Protein AF-A0ABD2ZIW7-F1 (afdb_monomer)

Structure (mmCIF, N/CA/C/O backbone):
data_AF-A0ABD2ZIW7-F1
#
_entry.id   AF-A0ABD2ZIW7-F1
#
loop_
_atom_site.group_PDB
_atom_site.id
_atom_site.type_symbol
_atom_site.label_atom_id
_atom_site.label_alt_id
_atom_site.label_comp_id
_atom_site.label_asym_id
_atom_site.label_entity_id
_atom_site.label_seq_id
_atom_site.pdbx_PDB_ins_code
_atom_site.Cartn_x
_atom_site.Cartn_y
_atom_site.Cartn_z
_atom_site.occupancy
_atom_site.B_iso_or_equiv
_atom_site.auth_seq_id
_atom_site.auth_comp_id
_atom_site.auth_asym_id
_atom_site.auth_atom_id
_atom_site.pdbx_PDB_model_num
ATOM 1 N N . MET A 1 1 ? 1.454 66.773 66.288 1.00 50.47 1 MET A N 1
ATOM 2 C CA . MET A 1 1 ? 2.156 65.693 65.553 1.00 50.47 1 MET A CA 1
ATOM 3 C C . MET A 1 1 ? 1.422 64.338 65.570 1.00 50.47 1 MET A C 1
ATOM 5 O O . MET A 1 1 ? 1.955 63.379 65.034 1.00 50.47 1 MET A O 1
ATOM 9 N N . ILE A 1 2 ? 0.209 64.239 66.146 1.00 47.34 2 ILE A N 1
ATOM 10 C CA . ILE A 1 2 ? -0.570 62.981 66.214 1.00 47.34 2 ILE A CA 1
ATOM 11 C C . ILE A 1 2 ? -1.731 62.973 65.196 1.00 47.34 2 ILE A C 1
ATOM 13 O O . ILE A 1 2 ? -2.042 61.927 64.642 1.00 47.34 2 ILE A O 1
ATOM 17 N N . SER A 1 3 ? -2.291 64.143 64.851 1.00 42.16 3 SER A N 1
ATOM 18 C CA . SER A 1 3 ? -3.419 64.247 63.905 1.00 42.16 3 SER A CA 1
ATOM 19 C C . SER A 1 3 ? -3.064 63.843 62.467 1.00 42.16 3 SER A C 1
ATOM 21 O O . SER A 1 3 ? -3.830 63.132 61.833 1.00 42.16 3 SER A O 1
ATOM 23 N N . SER A 1 4 ? -1.866 64.188 61.972 1.00 51.72 4 SER A N 1
ATOM 24 C CA . SER A 1 4 ? -1.466 63.859 60.590 1.00 51.72 4 SER A CA 1
ATOM 25 C C . SER A 1 4 ? -1.239 62.359 60.361 1.00 51.72 4 SER A C 1
ATOM 27 O O . SER A 1 4 ? -1.243 61.892 59.226 1.00 51.72 4 SER A O 1
ATOM 29 N N . LYS A 1 5 ? -1.025 61.581 61.430 1.00 50.97 5 LYS A N 1
ATOM 30 C CA . LYS 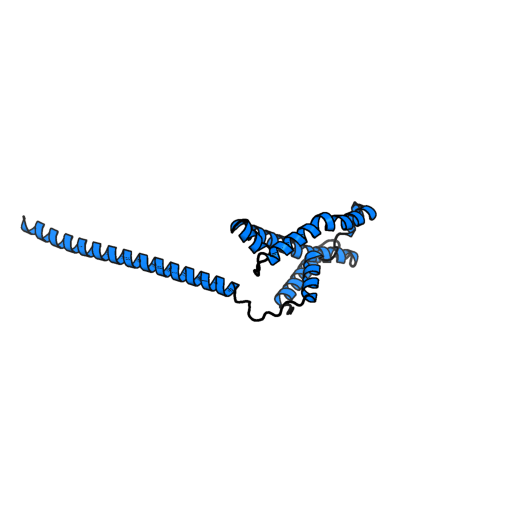A 1 5 ? -0.680 60.154 61.340 1.00 50.97 5 LYS A CA 1
ATOM 31 C C . LYS A 1 5 ? -1.912 59.245 61.296 1.00 50.97 5 LYS A C 1
ATOM 33 O O . LYS A 1 5 ? -1.808 58.128 60.805 1.00 50.97 5 LYS A O 1
ATOM 38 N N . ILE A 1 6 ? -3.058 59.73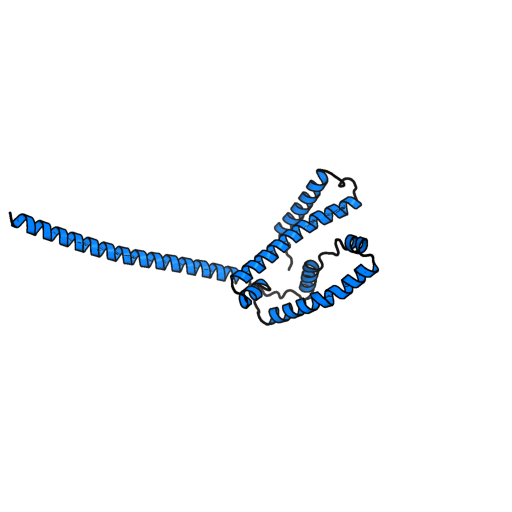5 61.773 1.00 52.78 6 ILE A N 1
ATOM 39 C CA . ILE A 1 6 ? -4.341 59.017 61.765 1.00 52.78 6 ILE A CA 1
ATOM 40 C C . ILE A 1 6 ? -5.038 59.192 60.408 1.00 52.78 6 ILE A C 1
ATOM 42 O O . ILE A 1 6 ? -5.522 58.218 59.837 1.00 52.78 6 ILE A O 1
ATOM 46 N N . GLU A 1 7 ? -4.990 60.398 59.840 1.00 50.78 7 GLU A N 1
ATOM 47 C CA . GLU A 1 7 ? -5.579 60.720 58.531 1.00 50.78 7 GLU A CA 1
ATOM 48 C C . GLU A 1 7 ? -4.893 59.937 57.393 1.00 50.78 7 GLU A C 1
ATOM 50 O O . GLU A 1 7 ? -5.552 59.260 56.608 1.00 50.78 7 GLU A O 1
ATOM 55 N N . THR A 1 8 ? -3.555 59.854 57.432 1.00 56.12 8 THR A N 1
ATOM 56 C CA . THR A 1 8 ? -2.752 59.030 56.503 1.00 56.12 8 THR A CA 1
ATOM 57 C C . THR A 1 8 ? -3.030 57.517 56.637 1.00 56.12 8 THR A C 1
ATOM 59 O O . THR A 1 8 ? -2.756 56.746 55.718 1.00 56.12 8 THR A O 1
ATOM 62 N N . GLY A 1 9 ? -3.545 57.055 57.784 1.00 54.00 9 GLY A N 1
ATOM 63 C CA . GLY A 1 9 ? -3.897 55.647 58.010 1.00 54.00 9 GLY A CA 1
ATOM 64 C C . GLY A 1 9 ? -5.244 55.262 57.394 1.00 54.00 9 GLY A C 1
ATOM 65 O O . GLY A 1 9 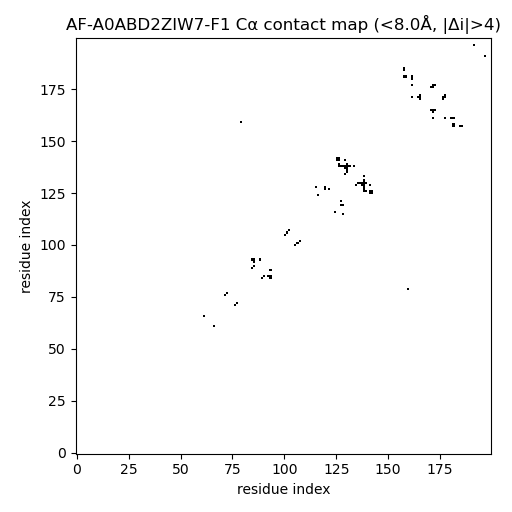? -5.377 54.165 56.855 1.00 54.00 9 GLY A O 1
ATOM 66 N N . SER A 1 10 ? -6.218 56.174 57.423 1.00 52.53 10 SER A N 1
ATOM 67 C CA . SER A 1 10 ? -7.563 55.947 56.879 1.00 52.53 10 SER A CA 1
ATOM 68 C C . SER A 1 10 ? -7.580 55.897 55.346 1.00 52.53 10 SER A C 1
ATOM 70 O O . SER A 1 10 ? -8.253 55.045 54.761 1.00 52.53 10 SER A O 1
ATOM 72 N N . GLU A 1 11 ? -6.801 56.755 54.678 1.00 56.84 11 GLU A N 1
ATOM 73 C CA . GLU A 1 11 ? -6.659 56.722 53.211 1.00 56.84 11 GLU A CA 1
ATOM 74 C C . GLU A 1 11 ? -5.964 55.442 52.727 1.00 56.84 11 GLU A C 1
ATOM 76 O O . GLU A 1 11 ? -6.364 54.851 51.727 1.00 56.84 11 GLU A O 1
ATOM 81 N N . ARG A 1 12 ? -4.966 54.950 53.474 1.00 58.12 12 ARG A N 1
ATOM 82 C CA . ARG A 1 12 ? -4.254 53.703 53.145 1.00 58.12 12 ARG A CA 1
ATOM 83 C C . ARG A 1 12 ? -5.116 52.454 53.302 1.00 58.12 12 ARG A C 1
ATOM 85 O O . ARG A 1 12 ? -4.942 51.514 52.536 1.00 58.12 12 ARG A O 1
ATOM 92 N N . LEU A 1 13 ? -6.034 52.439 54.267 1.00 55.75 13 LEU A N 1
ATOM 93 C CA . LEU A 1 13 ? -6.999 51.346 54.415 1.00 55.75 13 LEU A CA 1
ATOM 94 C C . LEU A 1 13 ? -8.056 51.378 53.310 1.00 55.75 13 LEU A C 1
ATOM 96 O O . LEU A 1 13 ? -8.407 50.326 52.792 1.00 55.75 13 LEU A O 1
ATOM 100 N N . SER A 1 14 ? -8.504 52.568 52.907 1.00 56.31 14 SER A N 1
ATOM 101 C CA . SER A 1 14 ? -9.453 52.722 51.797 1.00 56.31 14 SER A CA 1
ATOM 102 C C . SER A 1 14 ? -8.835 52.258 50.472 1.00 56.31 14 SER A C 1
ATOM 104 O O . SER A 1 14 ? -9.455 51.482 49.756 1.00 56.31 14 SER A O 1
ATOM 106 N N . LEU A 1 15 ? -7.572 52.621 50.208 1.00 62.09 15 LEU A N 1
ATOM 107 C CA . LEU A 1 15 ? -6.818 52.139 49.043 1.00 62.09 15 LEU A CA 1
ATOM 108 C C . LEU A 1 15 ? -6.560 50.626 49.085 1.00 62.09 15 LEU A C 1
ATOM 110 O O . LEU A 1 15 ? -6.719 49.959 48.073 1.00 62.09 15 LEU A O 1
ATOM 114 N N . ALA A 1 16 ? -6.221 50.061 50.247 1.00 60.56 16 ALA A N 1
ATOM 115 C CA . ALA A 1 16 ? -6.000 48.619 50.374 1.00 60.56 16 ALA A CA 1
ATOM 116 C C . ALA A 1 16 ? -7.292 47.795 50.209 1.00 60.56 16 ALA A C 1
ATOM 118 O O . ALA A 1 16 ? -7.240 46.679 49.696 1.00 60.56 16 ALA A O 1
ATOM 119 N N . ILE A 1 17 ? -8.443 48.330 50.634 1.00 60.03 17 ILE A N 1
ATOM 120 C CA . ILE A 1 17 ? -9.758 47.708 50.423 1.00 60.03 17 ILE A CA 1
ATOM 121 C C . ILE A 1 17 ? -10.159 47.801 48.944 1.00 60.03 17 ILE A C 1
ATOM 123 O O . ILE A 1 17 ? -10.653 46.818 48.392 1.00 60.03 17 ILE A O 1
ATOM 127 N N . GLU A 1 18 ? -9.900 48.938 48.291 1.00 66.56 18 GLU A N 1
ATOM 128 C CA . GLU A 1 18 ? -10.143 49.111 46.854 1.00 66.56 18 GLU A CA 1
ATOM 129 C C . GLU A 1 18 ? -9.262 48.163 46.023 1.00 66.56 18 GLU A C 1
ATOM 131 O O . GLU A 1 18 ? -9.769 47.452 45.157 1.00 66.56 18 GLU A O 1
ATOM 136 N N . ASP A 1 19 ? -7.970 48.057 46.350 1.00 62.94 19 ASP A N 1
ATOM 137 C CA . ASP A 1 19 ? -7.027 47.154 45.683 1.00 62.94 19 ASP A CA 1
ATOM 138 C C . ASP A 1 19 ? -7.379 45.675 45.911 1.00 62.94 19 ASP A C 1
ATOM 140 O O . ASP A 1 19 ? -7.299 44.880 44.974 1.00 62.94 19 ASP A O 1
ATOM 144 N N . ALA A 1 20 ? -7.810 45.290 47.120 1.00 61.72 20 ALA A N 1
ATOM 145 C CA . ALA A 1 20 ? -8.266 43.926 47.401 1.00 61.72 20 ALA A CA 1
ATOM 146 C C . ALA A 1 20 ? -9.522 43.572 46.588 1.00 61.72 20 ALA A C 1
ATOM 148 O O . ALA A 1 20 ? -9.578 42.507 45.973 1.00 61.72 20 ALA A O 1
ATOM 149 N N . ASN A 1 21 ? -10.483 44.497 46.506 1.00 70.50 21 ASN A N 1
ATOM 150 C CA . ASN A 1 21 ? -11.703 44.321 45.721 1.00 70.50 21 ASN A CA 1
ATOM 151 C C . ASN A 1 21 ? -11.411 44.246 44.208 1.00 70.50 21 ASN A C 1
ATOM 153 O O . ASN A 1 21 ? -11.977 43.412 43.502 1.00 70.50 21 ASN A O 1
ATOM 157 N N . ILE A 1 22 ? -10.480 45.063 43.701 1.00 72.00 22 ILE A N 1
ATOM 158 C CA . ILE A 1 22 ? -10.052 45.038 42.292 1.00 72.00 22 ILE A CA 1
ATOM 159 C C . ILE A 1 22 ? -9.328 43.727 41.954 1.00 72.00 22 ILE A C 1
ATOM 161 O O . ILE A 1 22 ? -9.542 43.164 40.875 1.00 72.00 22 ILE A O 1
ATOM 165 N N . ASN A 1 23 ? -8.483 43.220 42.853 1.00 70.56 23 ASN A N 1
ATOM 166 C CA . ASN A 1 23 ? -7.721 41.996 42.611 1.00 70.56 23 ASN A CA 1
ATOM 167 C C . ASN A 1 23 ? -8.618 40.746 42.638 1.00 70.56 23 ASN A C 1
ATOM 169 O O . ASN A 1 23 ? -8.454 39.858 41.797 1.00 70.56 23 ASN A O 1
ATOM 173 N N . ASP A 1 24 ? -9.617 40.714 43.526 1.00 74.19 24 ASP A N 1
ATOM 174 C CA . ASP A 1 24 ? -10.649 39.671 43.535 1.00 74.19 24 ASP A CA 1
ATOM 175 C C . ASP A 1 24 ? -11.497 39.715 42.256 1.00 74.19 24 ASP A C 1
ATOM 177 O O . ASP A 1 24 ? -11.697 38.684 41.605 1.00 74.19 24 ASP A O 1
ATOM 181 N N . GLN A 1 25 ? -11.907 40.908 41.812 1.00 73.31 25 GLN A N 1
ATOM 182 C CA . GLN A 1 25 ? -12.660 41.078 40.565 1.00 73.31 25 GLN A CA 1
ATOM 183 C C . GLN A 1 25 ? -11.854 40.614 39.336 1.00 73.31 25 GLN A C 1
ATOM 185 O O . GLN A 1 25 ? -12.399 39.983 38.427 1.00 73.31 25 GLN A O 1
ATOM 190 N N . LYS A 1 26 ? -10.541 40.874 39.319 1.00 75.19 26 LYS A N 1
ATOM 191 C CA . LYS A 1 26 ? -9.626 40.422 38.260 1.00 75.19 26 LYS A CA 1
ATOM 192 C C . LYS A 1 26 ? -9.449 38.901 38.261 1.00 75.19 26 LYS A C 1
ATOM 194 O O . LYS A 1 26 ? -9.466 38.291 37.195 1.00 75.19 26 LYS A O 1
ATOM 199 N N . CYS A 1 27 ? -9.347 38.284 39.439 1.00 74.06 27 CYS A N 1
ATOM 200 C CA . CYS A 1 27 ? -9.266 36.829 39.590 1.00 74.06 27 CYS A CA 1
ATOM 201 C C . CYS A 1 27 ? -10.536 36.125 39.074 1.00 74.06 27 CYS A C 1
ATOM 203 O O . CYS A 1 27 ? -10.456 35.107 38.378 1.00 74.06 27 CYS A O 1
ATOM 205 N N . ILE A 1 28 ? -11.713 36.691 39.360 1.00 77.12 28 ILE A N 1
ATOM 206 C CA . ILE A 1 28 ? -12.997 36.193 38.843 1.00 77.12 28 ILE A CA 1
ATOM 207 C C . ILE A 1 28 ? -13.034 36.305 37.313 1.00 77.12 28 ILE A C 1
ATOM 209 O O . ILE A 1 28 ? -13.388 35.339 36.634 1.00 77.12 28 ILE A O 1
ATOM 213 N N . LEU A 1 29 ? -12.608 37.447 36.765 1.00 77.06 29 LEU A N 1
ATOM 214 C CA . LEU A 1 29 ? -12.597 37.683 35.321 1.00 77.06 29 LEU A CA 1
ATOM 215 C C . LEU A 1 29 ? -11.635 36.739 34.578 1.00 77.06 29 LEU A C 1
ATOM 217 O O . LEU A 1 29 ? -11.991 36.213 33.524 1.00 77.06 29 LEU A O 1
ATOM 221 N N . ASP A 1 30 ? -10.454 36.471 35.139 1.00 81.06 30 ASP A N 1
ATOM 222 C CA . ASP A 1 30 ? -9.477 35.539 34.562 1.00 81.06 30 ASP A CA 1
ATOM 223 C C . ASP A 1 30 ? -9.982 34.089 34.587 1.00 81.06 30 ASP A C 1
ATOM 225 O O . ASP A 1 30 ? -9.778 33.341 33.624 1.00 81.06 30 ASP A O 1
ATOM 229 N N . ASN A 1 31 ? -10.682 33.684 35.650 1.00 77.62 31 ASN A N 1
ATOM 230 C CA . ASN A 1 31 ? -11.298 32.360 35.723 1.00 77.62 31 ASN A CA 1
ATOM 231 C C . ASN A 1 31 ? -12.418 32.192 34.688 1.00 77.62 31 ASN A C 1
ATOM 233 O O . ASN A 1 31 ? -12.470 31.155 34.020 1.00 77.62 31 ASN A O 1
ATOM 237 N N . GLU A 1 32 ? -13.262 33.208 34.500 1.00 81.06 32 GLU A N 1
ATOM 238 C CA . GLU A 1 32 ? -14.296 33.197 33.461 1.00 81.06 32 GLU A CA 1
ATOM 239 C C . GLU A 1 32 ? -13.683 33.204 32.054 1.00 81.06 32 GLU A C 1
ATOM 241 O O . GLU A 1 32 ? -14.049 32.374 31.227 1.00 81.06 32 GLU A O 1
ATOM 246 N N . LEU A 1 33 ? -12.661 34.020 31.783 1.00 81.94 33 LEU A N 1
ATOM 247 C CA . LEU A 1 33 ? -11.942 33.997 30.500 1.00 81.94 33 LEU A CA 1
ATOM 248 C C . LEU A 1 33 ? -11.299 32.640 30.215 1.00 81.94 33 LEU A C 1
ATOM 250 O O . LEU A 1 33 ? -11.355 32.143 29.085 1.00 81.94 33 LEU A O 1
ATOM 254 N N . LYS A 1 34 ? -10.715 32.004 31.232 1.00 77.69 34 LYS A N 1
ATOM 255 C CA . LYS A 1 34 ? -10.139 30.663 31.101 1.00 77.69 34 LYS A CA 1
ATOM 256 C C . LYS A 1 34 ? -11.217 29.621 30.816 1.00 77.69 34 LYS A C 1
ATOM 258 O O . LYS A 1 34 ? -10.989 28.730 29.996 1.00 77.69 34 LYS A O 1
ATOM 263 N N . LYS A 1 35 ? -12.391 29.754 31.439 1.00 80.69 35 LYS A N 1
ATOM 264 C CA . LYS A 1 35 ? -13.561 28.900 31.205 1.00 80.69 35 LYS A CA 1
ATOM 265 C C . LYS A 1 35 ? -14.118 29.094 29.795 1.00 80.69 35 LYS A C 1
ATOM 267 O O . LYS A 1 35 ? -14.269 28.104 29.090 1.00 80.69 35 LYS A O 1
ATOM 272 N N . LEU A 1 36 ? -14.303 30.334 29.341 1.00 75.56 36 LEU A N 1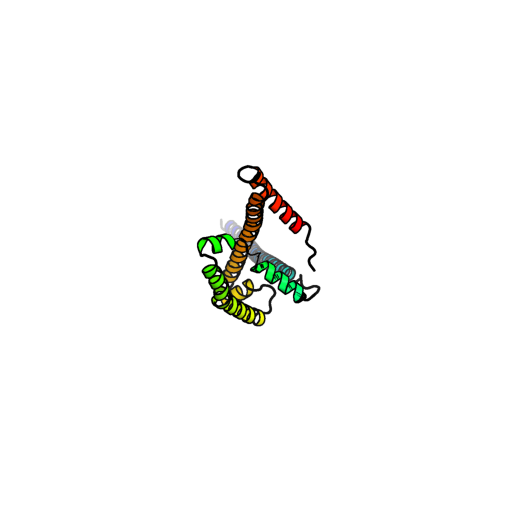
ATOM 273 C CA . LEU A 1 36 ? -14.762 30.667 27.987 1.00 75.56 36 LEU A CA 1
ATOM 274 C C . LEU A 1 36 ? -13.787 30.176 26.913 1.00 75.56 36 LEU A C 1
ATOM 276 O O . LEU A 1 36 ? -14.207 29.606 25.911 1.00 75.56 36 LEU A O 1
ATOM 280 N N . LYS A 1 37 ? -12.474 30.304 27.136 1.00 72.81 37 LYS A N 1
ATOM 281 C CA . LYS A 1 37 ? -11.461 29.772 26.211 1.00 72.81 37 LYS A CA 1
ATOM 282 C C . LYS A 1 37 ? -11.491 28.243 26.145 1.00 72.81 37 LYS A C 1
ATOM 284 O O . LYS A 1 37 ? -11.279 27.679 25.077 1.00 72.81 37 LYS A O 1
ATOM 289 N N . ARG A 1 38 ? -11.783 27.574 27.267 1.00 77.06 38 ARG A N 1
ATOM 290 C CA . ARG A 1 38 ? -11.978 26.118 27.316 1.00 77.06 38 ARG A CA 1
ATOM 291 C C . ARG A 1 38 ? -13.263 25.696 26.614 1.00 77.06 38 ARG A C 1
ATOM 293 O O . ARG A 1 38 ? -13.237 24.698 25.914 1.00 77.06 38 ARG A O 1
ATOM 300 N N . LEU A 1 39 ? -14.348 26.449 26.783 1.00 81.50 39 LEU A N 1
ATOM 301 C CA . LEU A 1 39 ? -15.619 26.194 26.107 1.00 81.50 39 LEU A CA 1
ATOM 302 C C . LEU A 1 39 ? -15.472 26.370 24.598 1.00 81.50 39 LEU A C 1
ATOM 304 O O . LEU A 1 39 ? -15.816 25.450 23.882 1.00 81.50 39 LEU A O 1
ATOM 308 N N . ASN A 1 40 ? -14.830 27.442 24.127 1.00 66.94 40 ASN A N 1
ATOM 309 C CA . ASN A 1 40 ? -14.516 27.613 22.704 1.00 66.94 40 ASN A CA 1
ATOM 310 C C . ASN A 1 40 ? -13.588 26.515 22.171 1.00 66.94 40 ASN A C 1
ATOM 312 O O . ASN A 1 40 ? -13.720 26.115 21.023 1.00 66.94 40 ASN A O 1
ATOM 316 N N . PHE A 1 41 ? -12.648 26.021 22.984 1.00 73.69 41 PHE A N 1
ATOM 317 C CA . PHE A 1 41 ? -11.795 24.897 22.599 1.00 73.69 41 PHE A CA 1
ATOM 318 C C . PHE A 1 41 ? -12.585 23.581 22.508 1.00 73.69 41 PHE A C 1
ATOM 320 O O . PHE A 1 41 ? -12.395 22.820 21.562 1.00 73.69 41 PHE A O 1
ATOM 327 N N . LEU A 1 42 ? -13.489 23.320 23.456 1.00 68.88 42 LEU A N 1
ATOM 328 C CA . LEU A 1 42 ? -14.377 22.154 23.438 1.00 68.88 42 LEU A CA 1
ATOM 329 C C . LEU A 1 42 ? -15.397 22.234 22.303 1.00 68.88 42 LEU A C 1
ATOM 331 O O . LEU A 1 42 ? -15.616 21.244 21.626 1.00 68.88 42 LEU A O 1
ATOM 335 N N . GLU A 1 43 ? -15.944 23.416 22.038 1.00 68.00 43 GLU A N 1
ATOM 336 C CA . GLU A 1 43 ? -16.787 23.676 20.878 1.00 68.00 43 GLU A CA 1
ATOM 337 C C . GLU A 1 43 ? -15.967 23.422 19.614 1.00 68.00 43 GLU A C 1
ATOM 339 O O . GLU A 1 43 ? -16.344 22.547 18.854 1.00 68.00 43 GLU A O 1
ATOM 344 N N . SER A 1 44 ? -14.765 24.011 19.477 1.00 59.94 44 SER A N 1
ATOM 345 C CA . SER A 1 44 ? -13.837 23.760 18.356 1.00 59.94 44 SER A CA 1
ATOM 346 C C . SER A 1 44 ? -13.528 22.275 18.120 1.00 59.94 44 SER A C 1
ATOM 348 O O . SER A 1 44 ? -13.449 21.844 16.977 1.00 59.94 44 SER A O 1
ATOM 350 N N . SER A 1 45 ? -13.390 21.484 19.187 1.00 59.88 45 SER A N 1
ATOM 351 C CA . SER A 1 45 ? -13.133 20.041 19.084 1.00 59.88 45 SER A CA 1
ATOM 352 C C . SER A 1 45 ? -14.392 19.235 18.783 1.00 59.88 45 SER A C 1
ATOM 354 O O . SER A 1 45 ? -14.296 18.271 18.034 1.00 59.88 45 SER A O 1
ATOM 356 N N . LEU A 1 46 ? -15.561 19.664 19.260 1.00 58.16 46 LEU A N 1
ATOM 357 C CA . LEU A 1 46 ? -16.840 19.083 18.864 1.00 58.16 46 LEU A CA 1
ATOM 358 C C . LEU A 1 46 ? -17.140 19.338 17.386 1.00 58.16 46 LEU A C 1
ATOM 360 O O . LEU A 1 46 ? -17.623 18.422 16.741 1.00 58.16 46 LEU A O 1
ATOM 364 N N . LEU A 1 47 ? -16.809 20.505 16.809 1.00 48.06 47 LEU A N 1
ATOM 365 C CA . LEU A 1 47 ? -17.053 20.701 15.368 1.00 48.06 47 LEU A CA 1
ATOM 366 C C . LEU A 1 47 ? -16.029 19.948 14.517 1.00 48.06 47 LEU A C 1
ATOM 368 O O . LEU A 1 47 ? -16.353 19.565 13.403 1.00 48.06 47 LEU A O 1
ATOM 372 N N . ILE A 1 48 ? -14.816 19.707 15.031 1.00 49.25 48 ILE A N 1
ATOM 373 C CA . ILE A 1 48 ? -13.844 18.827 14.365 1.00 49.25 48 ILE A CA 1
ATOM 374 C C . ILE A 1 48 ? -14.324 17.368 14.432 1.00 49.25 48 ILE A C 1
ATOM 376 O O . ILE A 1 48 ? -14.262 16.670 13.425 1.00 49.25 48 ILE A O 1
ATOM 380 N N . GLU A 1 49 ? -14.873 16.917 15.567 1.00 50.56 49 GLU A N 1
ATOM 381 C CA . GLU A 1 49 ? -15.507 15.594 15.667 1.00 50.56 49 GLU A CA 1
ATOM 382 C C . GLU A 1 49 ? -16.771 15.500 14.791 1.00 50.56 49 GLU A C 1
ATOM 384 O O . GLU A 1 49 ? -16.991 14.470 14.153 1.00 50.56 49 GLU A O 1
ATOM 389 N N . GLU A 1 50 ? -17.578 16.562 14.689 1.00 46.19 50 GLU A N 1
ATOM 390 C CA . GLU A 1 50 ? -18.756 16.600 13.815 1.00 46.19 50 GLU A CA 1
ATOM 391 C C . GLU A 1 50 ? -18.372 16.650 12.328 1.00 46.19 50 GLU A C 1
ATOM 393 O O . GLU A 1 50 ? -18.971 15.911 11.546 1.00 46.19 50 GLU A O 1
ATOM 398 N N . GLU A 1 51 ? -17.347 17.406 11.915 1.00 41.59 51 GLU A N 1
ATOM 399 C CA . GLU A 1 51 ? -16.864 1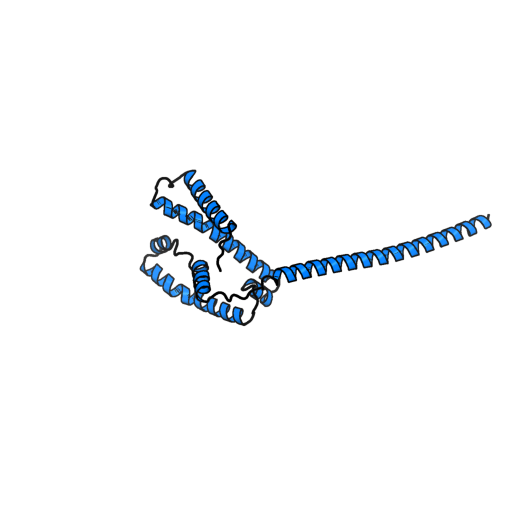7.401 10.523 1.00 41.59 51 GLU A CA 1
ATOM 400 C C . GLU A 1 51 ? -16.278 16.036 10.122 1.00 41.59 51 GLU A C 1
ATOM 402 O O . GLU A 1 51 ? -16.497 15.588 8.992 1.00 41.59 51 GLU A O 1
ATOM 407 N N . GLU A 1 52 ? -15.631 15.312 11.044 1.00 41.56 52 GLU A N 1
ATOM 408 C CA . GLU A 1 52 ? -15.140 13.952 10.773 1.00 41.56 52 GLU A CA 1
ATOM 409 C C . GLU A 1 52 ? -16.280 12.906 10.732 1.00 41.56 52 GLU A C 1
ATOM 411 O O . GLU A 1 52 ? -16.151 11.869 10.075 1.00 41.56 52 GLU A O 1
ATOM 416 N N . GLN A 1 53 ? -17.441 13.180 11.349 1.00 37.47 53 GLN A N 1
ATOM 417 C CA . GLN A 1 53 ? -18.616 12.288 11.324 1.00 37.47 53 GLN A CA 1
ATOM 418 C C . GLN A 1 53 ? -19.663 12.634 10.245 1.00 37.47 53 GLN A C 1
ATOM 420 O O . GLN A 1 53 ? -20.493 11.782 9.892 1.00 37.47 53 GLN A O 1
ATOM 425 N N . GLN A 1 54 ? -19.623 13.833 9.652 1.00 30.97 54 GLN A N 1
ATOM 426 C CA . GLN A 1 54 ? -20.652 14.314 8.718 1.00 30.97 54 GLN A CA 1
ATOM 427 C C . GLN A 1 54 ? -20.352 14.069 7.228 1.00 30.97 54 GLN A C 1
ATOM 429 O O . GLN A 1 54 ? -21.025 14.628 6.363 1.00 30.97 54 GLN A O 1
ATOM 434 N N . THR A 1 55 ? -19.467 13.121 6.897 1.00 34.88 55 THR A N 1
ATOM 435 C CA . THR A 1 55 ? -19.470 12.466 5.569 1.00 34.88 55 THR A CA 1
ATOM 436 C C . THR A 1 55 ? -20.276 11.162 5.609 1.00 34.88 55 THR A C 1
ATOM 438 O O . THR A 1 55 ? -19.851 10.113 5.142 1.00 34.88 55 THR A O 1
ATOM 441 N N . THR A 1 56 ? -21.469 11.193 6.203 1.00 44.88 56 THR A N 1
ATOM 442 C CA . THR A 1 56 ? -22.408 10.056 6.204 1.00 44.88 56 THR A CA 1
ATOM 443 C C . THR A 1 56 ? -23.788 10.471 5.697 1.00 44.88 56 THR A C 1
ATOM 445 O O . THR A 1 56 ? -24.822 10.065 6.217 1.00 44.88 56 THR A O 1
ATOM 448 N N . LYS A 1 57 ? -23.843 11.262 4.616 1.00 41.44 57 LYS A N 1
ATOM 449 C CA . LYS A 1 57 ? -25.102 11.554 3.910 1.00 41.44 57 LYS A CA 1
ATOM 450 C C . LYS A 1 57 ? -25.137 10.931 2.518 1.00 41.44 57 LYS A C 1
ATOM 452 O O . LYS A 1 57 ? -25.060 11.621 1.508 1.00 41.44 57 LYS A O 1
ATOM 457 N N . ASN A 1 58 ? -25.262 9.604 2.532 1.00 39.59 58 ASN A N 1
ATOM 458 C CA . ASN A 1 58 ? -25.851 8.673 1.557 1.00 39.59 58 ASN A CA 1
ATOM 459 C C . ASN A 1 58 ? -25.048 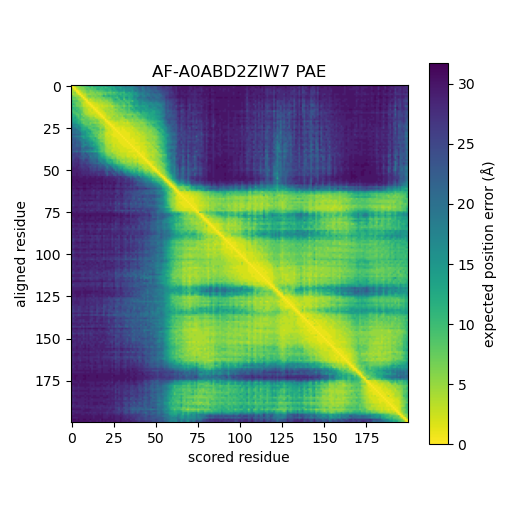7.376 1.651 1.00 39.59 58 ASN A C 1
ATOM 461 O O . ASN A 1 58 ? -23.996 7.249 1.033 1.00 39.59 58 ASN A O 1
ATOM 465 N N . SER A 1 59 ? -25.541 6.392 2.405 1.00 48.94 59 SER A N 1
ATOM 466 C CA . SER A 1 59 ? -25.013 5.030 2.312 1.00 48.94 59 SER A CA 1
ATOM 467 C C . SER A 1 59 ? -25.433 4.439 0.963 1.00 48.94 59 SER A C 1
ATOM 469 O O . SER A 1 59 ? -26.346 3.619 0.867 1.00 48.94 59 SER A O 1
ATOM 471 N N . LYS A 1 60 ? -24.767 4.862 -0.114 1.00 53.94 60 LYS A N 1
ATOM 472 C CA . LYS A 1 60 ? -24.534 3.955 -1.227 1.00 53.94 60 LYS A CA 1
ATOM 473 C C . LYS A 1 60 ? -23.532 2.954 -0.681 1.00 53.94 60 LYS A C 1
ATOM 475 O O . LYS A 1 60 ? -22.343 3.238 -0.600 1.00 53.94 60 LYS A O 1
ATOM 480 N N . LYS A 1 61 ? -24.027 1.812 -0.208 1.00 55.81 61 LYS A N 1
ATOM 481 C CA . LYS A 1 61 ? -23.155 0.673 0.072 1.00 55.81 61 LYS A CA 1
ATOM 482 C C . LYS A 1 61 ? -22.328 0.456 -1.193 1.00 55.81 61 LYS A C 1
ATOM 484 O O . LYS A 1 61 ? -22.915 0.250 -2.256 1.00 55.81 61 LYS A O 1
ATOM 489 N N . LEU A 1 62 ? -21.005 0.574 -1.087 1.00 58.62 62 LEU A N 1
ATOM 490 C CA . LEU A 1 62 ? -20.103 0.212 -2.173 1.00 58.62 62 LEU A CA 1
ATOM 491 C C . LEU A 1 62 ? -20.507 -1.185 -2.633 1.00 58.62 62 LEU A C 1
ATOM 493 O O . LEU A 1 62 ? -20.587 -2.118 -1.829 1.00 58.62 62 LEU A O 1
ATOM 497 N N . ALA A 1 63 ? -20.872 -1.304 -3.907 1.00 73.31 63 ALA A N 1
ATOM 498 C CA . ALA A 1 63 ? -21.239 -2.596 -4.448 1.00 73.31 63 ALA A CA 1
ATOM 499 C C . ALA A 1 63 ? -20.033 -3.538 -4.303 1.00 73.31 63 ALA A C 1
ATOM 501 O O . ALA A 1 63 ? -18.882 -3.132 -4.467 1.00 73.31 63 ALA A O 1
ATOM 502 N N . LEU A 1 64 ? -20.315 -4.801 -3.985 1.00 77.81 64 LEU A N 1
ATOM 503 C CA . LEU A 1 64 ? -19.308 -5.829 -3.702 1.00 77.81 64 LEU A CA 1
ATOM 504 C C . LEU A 1 64 ? -18.273 -5.931 -4.842 1.00 77.81 64 LEU A C 1
ATOM 506 O O . LEU A 1 64 ? -17.083 -6.089 -4.609 1.00 77.81 64 LEU A O 1
ATOM 510 N N . ILE A 1 65 ? -18.729 -5.758 -6.084 1.00 83.62 65 ILE A N 1
ATOM 511 C CA . ILE A 1 65 ? -17.888 -5.814 -7.283 1.00 83.62 65 ILE A CA 1
ATOM 512 C C . ILE A 1 65 ? -16.845 -4.672 -7.302 1.00 83.62 65 ILE A C 1
ATOM 514 O O . ILE A 1 65 ? -15.657 -4.986 -7.324 1.00 83.62 65 ILE A O 1
ATOM 518 N N . PRO A 1 66 ? -17.220 -3.373 -7.245 1.00 80.94 66 PRO A N 1
ATOM 519 C CA . PRO A 1 66 ? -16.266 -2.278 -7.057 1.00 80.94 66 PRO A CA 1
ATOM 520 C C . PRO A 1 66 ? -15.312 -2.471 -5.880 1.00 80.94 66 PRO A C 1
ATOM 522 O O . PRO A 1 66 ? -14.130 -2.178 -6.015 1.00 80.94 66 PRO A O 1
ATOM 525 N N . LEU A 1 67 ? -15.797 -3.001 -4.754 1.00 81.31 67 LEU A N 1
ATOM 526 C CA . LEU A 1 67 ? -14.959 -3.259 -3.584 1.00 81.31 67 LEU A CA 1
ATOM 527 C C . LEU A 1 67 ? -13.863 -4.295 -3.879 1.00 81.31 67 LEU A C 1
ATOM 529 O O . LEU A 1 67 ? -12.703 -4.055 -3.558 1.00 81.31 67 LEU A O 1
ATOM 533 N N . ILE A 1 68 ? -14.200 -5.408 -4.540 1.00 82.94 68 ILE A N 1
ATOM 534 C CA . ILE A 1 68 ? -13.209 -6.415 -4.954 1.00 82.94 68 ILE A CA 1
ATOM 535 C C . ILE A 1 68 ? -12.168 -5.791 -5.886 1.00 82.94 68 ILE A C 1
ATOM 537 O O . ILE A 1 68 ? -10.976 -6.025 -5.705 1.00 82.94 68 ILE A O 1
ATOM 541 N N . PHE A 1 69 ? -12.599 -4.990 -6.866 1.00 82.00 69 PHE A N 1
ATOM 542 C CA . PHE A 1 69 ? -11.667 -4.320 -7.773 1.00 82.00 69 PHE A CA 1
ATOM 543 C C . PHE A 1 69 ? -10.742 -3.357 -7.030 1.00 82.00 69 PHE A C 1
ATOM 545 O O . PHE A 1 69 ? -9.546 -3.354 -7.301 1.00 82.00 69 PHE A O 1
ATOM 552 N N . LEU A 1 70 ? -11.263 -2.585 -6.076 1.00 81.12 70 LEU A N 1
ATOM 553 C CA . LEU A 1 70 ? -10.458 -1.678 -5.260 1.00 81.12 70 LEU A CA 1
ATOM 554 C C . LEU A 1 70 ? -9.403 -2.434 -4.446 1.00 81.12 70 LEU A C 1
ATOM 556 O O . LEU A 1 70 ? -8.230 -2.078 -4.516 1.00 81.12 70 LEU A O 1
ATOM 560 N N . ILE A 1 71 ? -9.788 -3.514 -3.757 1.00 82.44 71 ILE A N 1
ATOM 561 C CA . ILE A 1 71 ? -8.850 -4.346 -2.984 1.00 82.44 71 ILE A CA 1
ATOM 562 C C . ILE A 1 71 ? -7.802 -4.978 -3.912 1.00 82.44 71 ILE A C 1
ATOM 564 O O . ILE A 1 71 ? -6.613 -4.972 -3.602 1.00 82.44 71 ILE A O 1
ATOM 568 N N . TYR A 1 72 ? -8.219 -5.494 -5.072 1.00 82.06 72 TYR A N 1
ATOM 569 C CA . TYR A 1 72 ? -7.300 -6.072 -6.052 1.00 82.06 72 TYR A CA 1
ATOM 570 C C . TYR A 1 72 ? -6.289 -5.040 -6.564 1.00 82.06 72 TYR A C 1
ATOM 572 O O . TYR A 1 72 ? -5.095 -5.320 -6.572 1.00 82.06 72 TYR A O 1
ATOM 580 N N . PHE A 1 73 ? -6.730 -3.845 -6.961 1.00 78.94 73 PHE A N 1
ATOM 581 C CA . PHE A 1 73 ? -5.820 -2.810 -7.457 1.00 78.94 73 PHE A CA 1
ATOM 582 C C . PHE A 1 73 ? -4.915 -2.239 -6.362 1.00 78.94 73 PHE A C 1
ATOM 584 O O . PHE A 1 73 ? -3.771 -1.898 -6.657 1.00 78.94 73 PHE A O 1
ATOM 591 N N . GLU A 1 74 ? -5.386 -2.165 -5.114 1.00 77.69 74 GLU A N 1
ATOM 592 C CA . GLU A 1 74 ? -4.559 -1.731 -3.984 1.00 77.69 74 GLU A CA 1
ATOM 593 C C . GLU A 1 74 ? -3.457 -2.749 -3.661 1.00 77.69 74 GLU A C 1
ATOM 595 O O . GLU A 1 74 ? -2.309 -2.355 -3.451 1.00 77.69 74 GLU A O 1
ATOM 600 N N . VAL A 1 75 ? -3.795 -4.043 -3.619 1.00 75.06 75 VAL A N 1
ATOM 601 C CA . VAL A 1 75 ? -2.887 -5.098 -3.138 1.00 75.06 75 VAL A CA 1
ATOM 602 C C . VAL A 1 75 ? -2.045 -5.699 -4.258 1.00 75.06 75 VAL A C 1
ATOM 604 O O . VAL A 1 75 ? -0.848 -5.906 -4.081 1.00 75.06 75 VAL A O 1
ATOM 607 N N . ALA A 1 76 ? -2.654 -6.019 -5.400 1.00 73.56 76 ALA A N 1
ATOM 608 C CA . ALA A 1 76 ? -1.962 -6.725 -6.471 1.00 73.56 76 ALA A CA 1
ATOM 609 C C . ALA A 1 76 ? -1.080 -5.789 -7.292 1.00 73.56 76 ALA A C 1
ATOM 611 O O . ALA A 1 76 ? -0.091 -6.265 -7.838 1.00 73.56 76 ALA A O 1
ATOM 612 N N . GLY A 1 77 ? -1.439 -4.503 -7.407 1.00 63.31 77 GLY A N 1
ATOM 613 C CA . GLY A 1 77 ? -0.626 -3.450 -8.026 1.00 63.31 77 GLY A CA 1
ATOM 614 C C . GLY A 1 77 ? -0.162 -3.685 -9.470 1.00 63.31 77 GLY A C 1
ATOM 615 O O . GLY A 1 77 ? 0.399 -2.769 -10.044 1.00 63.31 77 GLY A O 1
ATOM 616 N N . GLY A 1 78 ? -0.413 -4.849 -10.079 1.00 69.50 78 GLY A N 1
ATOM 617 C CA . GLY A 1 78 ? 0.328 -5.381 -11.226 1.00 69.50 78 GLY A CA 1
ATOM 618 C C . GLY A 1 78 ? 1.598 -6.133 -10.778 1.00 69.50 78 GLY A C 1
ATOM 619 O O . GLY A 1 78 ? 2.277 -5.675 -9.858 1.00 69.50 78 GLY A O 1
ATOM 620 N N . PRO A 1 79 ? 1.959 -7.273 -11.401 1.00 71.31 79 PRO A N 1
ATOM 621 C CA . PRO A 1 79 ? 3.112 -8.077 -10.993 1.00 71.31 79 PRO A CA 1
ATOM 622 C C . PRO A 1 79 ? 4.439 -7.475 -11.495 1.00 71.31 79 PRO A C 1
ATOM 624 O O . PRO A 1 79 ? 5.206 -8.086 -12.231 1.00 71.31 79 PRO A O 1
ATOM 627 N N . TYR A 1 80 ? 4.712 -6.229 -11.120 1.00 70.44 80 TYR A N 1
ATOM 628 C CA . TYR A 1 80 ? 5.912 -5.520 -11.546 1.00 70.44 80 TYR A CA 1
ATOM 629 C C . TYR A 1 80 ? 7.144 -6.034 -10.794 1.00 70.44 80 TYR A C 1
ATOM 631 O O . TYR A 1 80 ? 7.156 -6.080 -9.563 1.00 70.44 80 TYR A O 1
ATOM 639 N N . GLY A 1 81 ? 8.202 -6.398 -11.523 1.00 70.56 81 GLY A N 1
ATOM 640 C CA . GLY A 1 81 ? 9.437 -6.917 -10.930 1.00 70.56 81 GLY A CA 1
ATOM 641 C C . GLY A 1 81 ? 9.422 -8.424 -10.660 1.00 70.56 81 GLY A C 1
ATOM 642 O O . GLY A 1 81 ? 10.417 -8.963 -10.160 1.00 70.56 81 GLY A O 1
ATOM 643 N N . GLU A 1 82 ? 8.352 -9.128 -11.044 1.00 78.00 82 GLU A N 1
ATOM 644 C CA . GLU A 1 82 ? 8.351 -10.593 -11.077 1.00 78.00 82 GLU A CA 1
ATOM 645 C C . GLU A 1 82 ? 9.425 -11.128 -12.033 1.00 78.00 82 GLU A C 1
ATOM 647 O O . GLU A 1 82 ? 10.017 -12.177 -11.780 1.00 78.00 82 GLU A O 1
ATOM 652 N N . GLU A 1 83 ? 9.763 -10.374 -13.082 1.00 81.69 83 GLU A N 1
ATOM 653 C CA . GLU A 1 83 ? 10.776 -10.768 -14.059 1.00 81.69 83 GLU A CA 1
ATOM 654 C C . GLU A 1 83 ? 12.169 -10.816 -13.424 1.00 81.69 83 GLU A C 1
ATOM 656 O O . GLU A 1 83 ? 12.956 -11.723 -13.702 1.00 81.69 83 GLU A O 1
ATOM 661 N N . ALA A 1 84 ? 12.464 -9.876 -12.521 1.00 78.31 84 ALA A N 1
ATOM 662 C CA . ALA A 1 84 ? 13.710 -9.874 -11.763 1.00 78.31 84 ALA A CA 1
ATOM 663 C C . ALA A 1 84 ? 13.740 -11.013 -10.729 1.00 78.31 84 ALA A C 1
ATOM 665 O O . ALA A 1 84 ? 14.777 -11.660 -10.559 1.00 78.31 84 ALA A O 1
ATOM 666 N N . ALA A 1 85 ? 12.606 -11.304 -10.082 1.00 77.56 85 ALA A N 1
ATOM 667 C CA . ALA A 1 85 ? 12.489 -12.408 -9.128 1.00 77.56 85 ALA A CA 1
ATOM 668 C C . ALA A 1 85 ? 12.674 -13.779 -9.806 1.00 77.56 85 ALA A C 1
ATOM 670 O O . ALA A 1 85 ? 13.450 -14.612 -9.330 1.00 77.56 85 ALA A O 1
ATOM 671 N N . VAL A 1 86 ? 12.030 -13.993 -10.956 1.00 83.50 86 VAL A N 1
ATOM 672 C CA . VAL A 1 86 ? 12.180 -15.206 -11.774 1.00 83.50 86 VAL A CA 1
ATOM 673 C C . VAL A 1 86 ? 13.589 -15.299 -12.363 1.00 83.50 86 VAL A C 1
ATOM 675 O O . VAL A 1 86 ? 14.164 -16.387 -12.391 1.00 83.50 86 VAL A O 1
ATOM 678 N N . GLY A 1 87 ? 14.174 -14.175 -12.787 1.00 82.50 87 GLY A N 1
ATOM 679 C CA . GLY A 1 87 ? 15.543 -14.122 -13.303 1.00 82.50 87 GLY A CA 1
ATOM 680 C C . GLY A 1 87 ? 16.606 -14.500 -12.264 1.00 82.50 87 GLY A C 1
ATOM 681 O O . GLY A 1 87 ? 17.604 -15.121 -12.621 1.00 82.50 87 GLY A O 1
ATOM 682 N N . ALA A 1 88 ? 16.386 -14.172 -10.987 1.00 83.88 88 ALA A N 1
ATOM 683 C CA . ALA A 1 88 ? 17.319 -14.476 -9.901 1.00 83.88 88 ALA A CA 1
ATOM 684 C C . ALA A 1 88 ? 17.127 -15.880 -9.294 1.00 83.88 88 ALA A C 1
ATOM 686 O O . ALA A 1 88 ? 18.111 -16.564 -9.018 1.00 83.88 88 ALA A O 1
ATOM 687 N N . ALA A 1 89 ? 15.881 -16.315 -9.072 1.00 81.31 89 ALA A N 1
ATOM 688 C CA . ALA A 1 89 ? 15.570 -17.583 -8.398 1.00 81.31 89 ALA A CA 1
ATOM 689 C C . ALA A 1 89 ? 15.310 -18.756 -9.365 1.00 81.31 89 ALA A C 1
ATOM 691 O O . ALA A 1 89 ? 15.334 -19.919 -8.961 1.00 81.31 89 ALA A O 1
ATOM 692 N N . GLY A 1 90 ? 15.068 -18.475 -10.644 1.00 84.62 90 GLY A N 1
ATOM 693 C CA . GLY A 1 90 ? 14.632 -19.453 -11.635 1.00 84.62 90 GLY A CA 1
ATOM 694 C C . GLY A 1 90 ? 13.113 -19.711 -11.603 1.00 84.62 90 GLY A C 1
ATOM 695 O O . GLY A 1 90 ? 12.461 -19.507 -10.575 1.00 84.62 90 GLY A O 1
ATOM 696 N N . PRO A 1 91 ? 12.519 -20.201 -12.713 1.00 84.94 91 PRO A N 1
ATOM 697 C CA . PRO A 1 91 ? 11.061 -20.297 -12.860 1.00 84.94 91 PRO A CA 1
ATOM 698 C C . PRO A 1 91 ? 10.382 -21.193 -11.820 1.00 84.94 91 PRO A C 1
ATOM 700 O O . PRO A 1 91 ? 9.326 -20.852 -11.297 1.00 84.94 91 PRO A O 1
ATOM 703 N N . LEU A 1 92 ? 10.998 -22.333 -11.491 1.00 86.44 92 LEU A N 1
ATOM 704 C CA . LEU A 1 92 ? 10.403 -23.320 -10.588 1.00 86.44 92 LEU A CA 1
ATOM 705 C C . LEU A 1 92 ? 10.323 -22.794 -9.148 1.00 86.44 92 LEU A C 1
ATOM 707 O O . LEU A 1 92 ? 9.281 -22.920 -8.508 1.00 86.44 92 LEU A O 1
ATOM 711 N N . LEU A 1 93 ? 11.397 -22.169 -8.651 1.00 85.69 93 LEU A N 1
ATOM 712 C CA . LEU A 1 93 ? 11.433 -21.624 -7.292 1.00 85.69 93 LEU A CA 1
ATOM 713 C C . LEU A 1 93 ? 10.544 -20.387 -7.147 1.00 85.69 93 LEU A C 1
ATOM 715 O O . LEU A 1 93 ? 9.892 -20.243 -6.116 1.00 85.69 93 LEU A O 1
ATOM 719 N N . ALA A 1 94 ? 10.464 -19.538 -8.176 1.00 86.06 94 ALA A N 1
ATOM 720 C CA . ALA A 1 94 ? 9.563 -18.390 -8.173 1.00 86.06 94 ALA A CA 1
ATOM 721 C C . ALA A 1 94 ? 8.092 -18.826 -8.071 1.00 86.06 94 ALA A C 1
ATOM 723 O O . ALA A 1 94 ? 7.382 -18.363 -7.181 1.00 86.06 94 ALA A O 1
ATOM 724 N N . ILE A 1 95 ? 7.650 -19.778 -8.905 1.00 86.94 95 ILE A N 1
ATOM 725 C CA . ILE A 1 95 ? 6.271 -20.301 -8.867 1.00 86.94 95 ILE A CA 1
ATOM 726 C C . ILE A 1 95 ? 5.964 -20.938 -7.508 1.00 86.94 95 ILE A C 1
ATOM 728 O O . ILE A 1 95 ? 4.900 -20.702 -6.939 1.00 86.94 95 ILE A O 1
ATOM 732 N N . LEU A 1 96 ? 6.896 -21.726 -6.968 1.00 89.88 96 LEU A N 1
ATOM 733 C CA . LEU A 1 96 ? 6.709 -22.360 -5.666 1.00 89.88 96 LEU A CA 1
ATOM 734 C C . LEU A 1 96 ? 6.614 -21.322 -4.536 1.00 89.88 96 LEU A C 1
ATOM 736 O O . LEU A 1 96 ? 5.770 -21.457 -3.652 1.00 89.88 96 LEU A O 1
ATOM 740 N N . GLY A 1 97 ? 7.430 -20.266 -4.594 1.00 86.62 97 GLY A N 1
ATOM 741 C CA . GLY A 1 97 ? 7.369 -19.134 -3.671 1.00 86.62 97 GLY A CA 1
ATOM 742 C C . GLY A 1 97 ? 6.025 -18.411 -3.734 1.00 86.62 97 GLY A C 1
ATOM 743 O O . GLY A 1 97 ? 5.374 -18.261 -2.703 1.00 86.62 97 GLY A O 1
ATOM 744 N N . PHE A 1 98 ? 5.563 -18.051 -4.935 1.00 86.38 98 PHE A N 1
ATOM 745 C CA . PHE A 1 98 ? 4.256 -17.415 -5.133 1.00 86.38 98 PHE A CA 1
ATOM 746 C C . PHE A 1 98 ? 3.085 -18.296 -4.702 1.00 86.38 98 PHE A C 1
ATOM 748 O O . PHE A 1 98 ? 2.057 -17.770 -4.284 1.00 86.38 98 PHE A O 1
ATOM 755 N N . LEU A 1 99 ? 3.227 -19.622 -4.775 1.00 89.25 99 LEU A N 1
ATOM 756 C CA . LEU A 1 99 ? 2.185 -20.533 -4.325 1.00 89.25 99 LEU A CA 1
ATOM 757 C C . LEU A 1 99 ? 2.164 -20.663 -2.804 1.00 89.25 99 LEU A C 1
ATOM 759 O O . LEU A 1 99 ? 1.089 -20.624 -2.232 1.00 89.25 99 LEU A O 1
ATOM 763 N N . ILE A 1 100 ? 3.313 -20.809 -2.141 1.00 91.12 100 ILE A N 1
ATOM 764 C CA . ILE A 1 100 ? 3.379 -21.082 -0.694 1.00 91.12 100 ILE A CA 1
ATOM 765 C C . ILE A 1 100 ? 3.179 -19.812 0.144 1.00 91.12 100 ILE A C 1
ATOM 767 O O . ILE A 1 100 ? 2.491 -19.843 1.168 1.00 91.12 100 ILE A O 1
ATOM 771 N N . PHE A 1 101 ? 3.768 -18.695 -0.283 1.00 89.12 101 PHE A N 1
ATOM 772 C CA . PHE A 1 101 ? 3.758 -17.427 0.445 1.00 89.12 101 PHE A CA 1
ATOM 773 C C . PHE A 1 101 ? 2.355 -16.933 0.865 1.00 89.12 101 PHE A C 1
ATOM 775 O O . PHE A 1 101 ? 2.181 -16.621 2.048 1.00 89.12 101 PHE A O 1
ATOM 782 N N . PRO A 1 102 ? 1.323 -16.920 -0.007 1.00 86.25 102 PRO A N 1
ATOM 783 C CA . PRO A 1 102 ? -0.006 -16.445 0.379 1.00 86.25 102 PRO A CA 1
ATOM 784 C C . PRO A 1 102 ? -0.689 -17.327 1.434 1.00 86.25 102 PRO A C 1
ATOM 786 O O . PRO A 1 102 ? -1.450 -16.806 2.248 1.00 86.25 102 PRO A O 1
ATOM 789 N N . PHE A 1 103 ? -0.412 -18.637 1.484 1.00 88.00 103 PHE A N 1
ATOM 790 C CA . PHE A 1 103 ? -1.008 -19.506 2.510 1.00 88.00 103 PHE A CA 1
ATOM 791 C C . PHE A 1 103 ? -0.398 -19.283 3.892 1.00 88.00 103 PHE A C 1
ATOM 793 O O . PHE A 1 103 ? -1.109 -19.361 4.891 1.00 88.00 103 PHE A O 1
ATOM 800 N N . ILE A 1 104 ? 0.909 -19.016 3.953 1.00 90.31 104 ILE A N 1
ATOM 801 C CA . ILE A 1 104 ? 1.615 -18.812 5.224 1.00 90.31 104 ILE A CA 1
ATOM 802 C C . ILE A 1 104 ? 1.337 -17.415 5.786 1.00 90.31 104 ILE A C 1
ATOM 804 O O . ILE A 1 104 ? 1.229 -17.267 7.000 1.00 90.31 104 ILE A O 1
ATOM 808 N N . TRP A 1 105 ? 1.225 -16.404 4.920 1.00 87.00 105 TRP A N 1
ATOM 809 C CA . TRP A 1 105 ? 1.129 -15.008 5.345 1.00 87.00 105 TRP A CA 1
ATOM 810 C C . TRP A 1 105 ? -0.256 -14.393 5.114 1.00 87.00 105 TRP A C 1
ATOM 812 O O . TRP A 1 105 ? -0.907 -13.962 6.064 1.00 87.00 105 TRP A O 1
ATOM 822 N N . SER A 1 106 ? -0.740 -14.382 3.869 1.00 85.00 106 SER A N 1
ATOM 823 C CA . SER A 1 106 ? -1.946 -13.631 3.493 1.00 85.00 106 SER A CA 1
ATOM 824 C C . SER A 1 106 ? -3.235 -14.208 4.078 1.00 85.00 106 SER A C 1
ATOM 826 O O . SER A 1 106 ? -4.113 -13.440 4.458 1.00 85.00 106 SER A O 1
ATOM 828 N N . ILE A 1 107 ? -3.372 -15.537 4.174 1.00 88.50 107 ILE A N 1
ATOM 829 C CA . ILE A 1 107 ? -4.589 -16.155 4.733 1.00 88.50 107 ILE A CA 1
ATOM 830 C C . ILE A 1 107 ? -4.755 -15.829 6.228 1.00 88.50 107 ILE A C 1
ATOM 832 O O . ILE A 1 107 ? -5.830 -15.351 6.600 1.00 88.50 107 ILE A O 1
ATOM 836 N N . PRO A 1 108 ? -3.740 -16.034 7.096 1.00 89.25 108 PRO A N 1
ATOM 837 C CA . PRO A 1 108 ? -3.839 -15.626 8.495 1.00 89.25 108 PRO A CA 1
ATOM 838 C C . PRO A 1 108 ? -4.080 -14.126 8.667 1.00 89.25 108 PRO A C 1
ATOM 840 O O . PRO A 1 108 ? -4.920 -13.735 9.475 1.00 89.25 108 PRO A O 1
ATOM 843 N N . GLU A 1 109 ? -3.384 -13.288 7.894 1.00 84.88 109 GLU A N 1
ATOM 844 C CA . GLU A 1 109 ? -3.547 -11.832 7.946 1.00 84.88 109 GLU A CA 1
ATOM 845 C C . GLU A 1 109 ? -4.972 -11.399 7.565 1.00 84.88 109 GLU A C 1
ATOM 847 O O . GLU A 1 109 ? -5.586 -10.591 8.267 1.00 84.88 109 GLU A O 1
ATOM 852 N N . ALA A 1 110 ? -5.536 -11.980 6.502 1.00 86.62 110 ALA A N 1
ATOM 853 C CA . ALA A 1 110 ? -6.906 -11.711 6.073 1.00 86.62 110 ALA A CA 1
ATOM 854 C C . ALA A 1 110 ? -7.938 -12.156 7.119 1.00 86.62 110 ALA A C 1
ATOM 856 O O . ALA A 1 110 ? -8.904 -11.436 7.367 1.00 86.62 110 ALA A O 1
ATOM 857 N N . LEU A 1 111 ? -7.725 -13.307 7.766 1.00 87.88 111 LEU A N 1
ATOM 858 C CA . LEU A 1 111 ? -8.623 -13.794 8.811 1.00 87.88 111 LEU A CA 1
ATOM 859 C C . LEU A 1 111 ? -8.609 -12.870 10.037 1.00 87.88 111 LEU A C 1
ATOM 861 O O . LEU A 1 111 ? -9.668 -12.485 10.521 1.00 87.88 111 LEU A O 1
ATOM 865 N N . VAL A 1 112 ? -7.426 -12.450 10.498 1.00 87.50 112 VAL A N 1
ATOM 866 C CA . VAL A 1 112 ? -7.300 -11.493 11.613 1.00 87.50 112 VAL A CA 1
ATOM 867 C C . VAL A 1 112 ? -7.960 -10.156 11.268 1.00 87.50 112 VAL A C 1
ATOM 869 O O . VAL A 1 112 ? -8.664 -9.584 12.097 1.00 87.50 112 VAL A O 1
ATOM 872 N N . THR A 1 113 ? -7.777 -9.680 10.037 1.00 84.25 113 THR A N 1
ATOM 873 C CA . THR A 1 113 ? -8.404 -8.447 9.539 1.00 84.25 113 THR A CA 1
ATOM 874 C C . THR A 1 113 ? -9.931 -8.572 9.532 1.00 84.25 113 THR A C 1
ATOM 876 O O . THR A 1 113 ? -10.611 -7.672 10.017 1.00 84.25 113 THR A O 1
ATOM 879 N N . ALA A 1 114 ? -10.480 -9.707 9.083 1.00 86.31 114 ALA A N 1
ATOM 880 C CA . ALA A 1 114 ? -11.922 -9.963 9.078 1.00 86.31 114 ALA A CA 1
ATOM 881 C C . ALA A 1 114 ? -12.525 -10.018 10.498 1.00 86.31 114 ALA A C 1
ATOM 883 O O . ALA A 1 114 ? -13.576 -9.427 10.759 1.00 86.31 114 ALA A O 1
ATOM 884 N N . GLU A 1 115 ? -11.851 -10.677 11.442 1.00 88.25 115 GLU A N 1
ATOM 885 C CA . GLU A 1 115 ? -12.280 -10.715 12.848 1.00 88.25 115 GLU A CA 1
ATOM 886 C C . GLU A 1 115 ? -12.266 -9.309 13.477 1.00 88.25 115 GLU A C 1
ATOM 888 O O . GLU A 1 115 ? -13.191 -8.925 14.198 1.00 88.25 115 GLU A O 1
ATOM 893 N N . LEU A 1 116 ? -11.260 -8.487 13.162 1.00 82.69 116 LEU A N 1
ATOM 894 C CA . LEU A 1 116 ? -11.170 -7.112 13.664 1.00 82.69 116 LEU A CA 1
ATOM 895 C C . LEU A 1 116 ? -12.193 -6.167 13.015 1.00 82.69 116 LEU A C 1
ATOM 897 O O . LEU A 1 116 ? -12.775 -5.340 13.724 1.00 82.69 116 LEU A O 1
ATOM 901 N N . GLU A 1 117 ? -12.461 -6.308 11.714 1.00 80.44 117 GLU A N 1
ATOM 902 C CA . GLU A 1 117 ? -13.497 -5.546 10.998 1.00 80.44 117 GLU A CA 1
ATOM 903 C C . GLU A 1 117 ? -14.890 -5.782 11.580 1.00 80.44 117 GLU A C 1
ATOM 905 O O . GLU A 1 117 ? -15.658 -4.834 11.759 1.00 80.44 117 GLU A O 1
ATOM 910 N N . THR A 1 118 ? -15.214 -7.032 11.922 1.00 79.81 118 THR A N 1
ATOM 911 C CA . THR A 1 118 ? -16.509 -7.361 12.535 1.00 79.81 118 THR A CA 1
ATOM 912 C C . THR A 1 118 ? -16.592 -6.936 14.005 1.00 79.81 118 THR A C 1
ATOM 914 O O . THR A 1 118 ? -17.667 -6.549 14.467 1.00 79.81 118 THR A O 1
ATOM 917 N N . THR A 1 119 ? -15.470 -6.946 14.735 1.00 79.88 119 THR A N 1
ATOM 918 C CA . THR A 1 119 ? -15.412 -6.571 16.161 1.00 79.88 119 THR A CA 1
ATOM 919 C C . THR A 1 119 ? -15.485 -5.056 16.378 1.00 79.88 119 THR A C 1
ATOM 921 O O . THR A 1 119 ? -16.078 -4.592 17.357 1.00 79.88 119 THR A O 1
ATOM 924 N N . PHE A 1 120 ? -14.906 -4.260 15.475 1.00 74.69 120 PHE A N 1
ATOM 925 C CA . PHE A 1 120 ? -14.874 -2.799 15.572 1.00 74.69 120 PHE A CA 1
ATOM 926 C C . PHE A 1 120 ? -15.556 -2.145 14.362 1.00 74.69 120 PHE A C 1
ATOM 928 O O . PHE A 1 120 ? -14.864 -1.695 13.446 1.00 74.69 120 PHE A O 1
ATOM 935 N N . PRO A 1 121 ? -16.900 -2.018 14.369 1.00 63.22 121 PRO A N 1
ATOM 936 C CA . PRO A 1 121 ? -17.637 -1.364 13.292 1.00 63.22 121 PRO A CA 1
ATOM 937 C C . PRO A 1 121 ? -17.428 0.159 13.354 1.00 63.22 121 PRO A C 1
ATOM 939 O O . PRO A 1 121 ? -18.214 0.892 13.953 1.00 63.22 121 PRO A O 1
ATOM 942 N N . GLY A 1 122 ? -16.330 0.640 12.772 1.00 64.38 122 GLY A N 1
ATOM 943 C CA . GLY A 1 122 ? -15.997 2.059 12.650 1.00 64.38 122 GLY A CA 1
ATOM 944 C C . GLY A 1 122 ? -15.222 2.339 11.362 1.00 64.38 122 GLY A C 1
ATOM 945 O O . GLY A 1 122 ? -14.399 1.533 10.941 1.00 64.38 122 GLY A O 1
ATOM 946 N N . ASN A 1 123 ? -15.457 3.501 10.745 1.00 66.06 123 ASN A N 1
ATOM 947 C CA . ASN A 1 123 ? -14.941 3.868 9.414 1.00 66.06 123 ASN A CA 1
ATOM 948 C C . ASN A 1 123 ? -13.425 4.178 9.351 1.00 66.06 123 ASN A C 1
ATOM 950 O O . ASN A 1 123 ? -12.980 4.829 8.414 1.00 66.06 123 ASN A O 1
ATOM 954 N N . GLY A 1 124 ? -12.617 3.744 10.321 1.00 64.88 124 GLY A N 1
ATOM 955 C CA . GLY A 1 124 ? -11.175 4.047 10.376 1.00 64.88 124 GLY A CA 1
ATOM 956 C C . GLY A 1 124 ? -10.255 2.826 10.376 1.00 64.88 124 GLY A C 1
ATOM 957 O O . GLY A 1 124 ? -9.065 2.966 10.665 1.00 64.88 124 GLY A O 1
ATOM 958 N N . GLY A 1 125 ? -10.795 1.643 10.057 1.00 76.31 125 GLY A N 1
ATOM 959 C CA . GLY A 1 125 ? -10.035 0.428 9.745 1.00 76.31 125 GLY A CA 1
ATOM 960 C C . GLY A 1 125 ? -8.889 0.126 10.717 1.00 76.31 125 GLY A C 1
ATOM 961 O O . GLY A 1 125 ? -9.033 0.231 11.938 1.00 76.31 125 GLY A O 1
ATOM 962 N N . PHE A 1 126 ? -7.722 -0.203 10.161 1.00 74.38 126 PHE A N 1
ATOM 963 C CA . PHE A 1 126 ? -6.529 -0.612 10.911 1.00 74.38 126 PHE A CA 1
ATOM 964 C C . PHE A 1 126 ? -6.019 0.439 11.920 1.00 74.38 126 PHE A C 1
ATOM 966 O O . PHE A 1 126 ? -5.440 0.069 12.943 1.00 74.38 126 PHE A O 1
ATOM 973 N N . VAL A 1 127 ? -6.256 1.738 11.688 1.00 77.12 127 VAL A N 1
ATOM 974 C CA . VAL A 1 127 ? -5.864 2.814 12.621 1.00 77.12 127 VAL A CA 1
ATOM 975 C C . VAL A 1 127 ? -6.707 2.756 13.894 1.00 77.12 127 VAL A C 1
ATOM 977 O O . VAL A 1 127 ? -6.168 2.855 14.999 1.00 77.12 127 VAL A O 1
ATOM 980 N N . ILE A 1 128 ? -8.020 2.536 13.758 1.00 77.75 128 ILE A N 1
ATOM 981 C CA . ILE A 1 128 ? -8.932 2.418 14.905 1.00 77.75 128 ILE A CA 1
ATOM 982 C C . ILE A 1 128 ? -8.656 1.136 15.690 1.00 77.75 128 ILE A C 1
ATOM 984 O O . ILE A 1 128 ? -8.697 1.168 16.922 1.00 77.75 128 ILE A O 1
ATOM 988 N N . TRP A 1 129 ? -8.331 0.025 15.023 1.00 81.00 129 TRP A N 1
ATOM 989 C CA . TRP A 1 129 ? -7.985 -1.223 15.718 1.00 81.00 129 TRP A CA 1
ATOM 990 C C . TRP A 1 129 ? -6.729 -1.052 16.568 1.00 81.00 129 TRP A C 1
ATOM 992 O O . TRP A 1 129 ? -6.739 -1.394 17.751 1.00 81.00 129 TRP A O 1
ATOM 1002 N N . ALA A 1 130 ? -5.680 -0.444 16.006 1.00 78.25 130 ALA A N 1
ATOM 1003 C CA . ALA A 1 130 ? -4.445 -0.160 16.732 1.00 78.25 130 ALA A CA 1
ATOM 1004 C C . ALA A 1 130 ? -4.670 0.837 17.882 1.00 78.25 130 ALA A C 1
ATOM 1006 O O . ALA A 1 130 ? -4.156 0.635 18.983 1.00 78.25 130 ALA A O 1
ATOM 1007 N N . HIS A 1 131 ? -5.495 1.866 17.663 1.00 78.94 131 HIS A N 1
ATOM 1008 C CA . HIS A 1 131 ? -5.878 2.818 18.704 1.00 78.94 131 HIS A CA 1
ATOM 1009 C C . HIS A 1 131 ? -6.624 2.138 19.863 1.00 78.94 131 HIS A C 1
ATOM 1011 O O . HIS A 1 131 ? -6.344 2.414 21.029 1.00 78.94 131 HIS A O 1
ATOM 1017 N N . LYS A 1 132 ? -7.569 1.239 19.562 1.00 77.81 132 LYS A N 1
ATOM 1018 C CA . LYS A 1 132 ? -8.361 0.516 20.572 1.00 77.81 132 LYS A CA 1
ATOM 1019 C C . LYS A 1 132 ? -7.548 -0.545 21.317 1.00 77.81 132 LYS A C 1
ATOM 1021 O O . LYS A 1 132 ? -7.776 -0.727 22.508 1.00 77.81 132 LYS A O 1
ATOM 1026 N N . ALA A 1 133 ? -6.626 -1.229 20.640 1.00 80.25 133 ALA A N 1
ATOM 1027 C CA . ALA A 1 133 ? -5.835 -2.313 21.225 1.00 80.25 133 ALA A CA 1
ATOM 1028 C C . ALA A 1 133 ? -4.616 -1.815 22.021 1.00 80.25 133 ALA A C 1
ATOM 1030 O O . ALA A 1 133 ? -4.329 -2.343 23.093 1.00 80.25 133 ALA A O 1
ATOM 1031 N N . PHE A 1 134 ? -3.906 -0.801 21.514 1.00 76.94 134 PHE A N 1
ATOM 1032 C CA . PHE A 1 134 ? -2.616 -0.359 22.062 1.00 76.94 134 PHE A CA 1
ATOM 1033 C C . PHE A 1 134 ? -2.610 1.101 22.547 1.00 76.94 134 PHE A C 1
ATOM 1035 O O . PHE A 1 134 ? -1.641 1.539 23.168 1.00 76.94 134 PHE A O 1
ATOM 1042 N N . GLY A 1 135 ? -3.684 1.860 22.314 1.00 81.94 135 GLY A N 1
ATOM 1043 C CA . GLY A 1 135 ? -3.826 3.253 22.741 1.00 81.94 135 GLY A CA 1
ATOM 1044 C C . GLY A 1 135 ? -3.476 4.293 21.661 1.00 81.94 135 GLY A C 1
ATOM 1045 O O . GLY A 1 135 ? -3.064 3.948 20.549 1.00 81.94 135 GLY A O 1
ATOM 1046 N N . PRO A 1 136 ? -3.617 5.595 21.980 1.00 79.88 136 PRO A N 1
ATOM 1047 C CA . PRO A 1 136 ? -3.608 6.681 20.993 1.00 79.88 136 PRO A CA 1
ATOM 1048 C C . PRO A 1 136 ? -2.298 6.858 20.223 1.00 79.88 136 PRO A C 1
ATOM 1050 O O . PRO A 1 136 ? -2.314 7.187 19.037 1.00 79.88 136 PRO A O 1
ATOM 1053 N N . PHE A 1 137 ? -1.159 6.587 20.862 1.00 79.25 137 PHE A N 1
ATOM 1054 C CA . PHE A 1 137 ? 0.151 6.686 20.218 1.00 79.25 137 PHE A CA 1
ATOM 1055 C C . PHE A 1 137 ? 0.320 5.669 19.078 1.00 79.25 137 PHE A C 1
ATOM 1057 O O . PHE A 1 137 ? 0.751 6.023 17.982 1.00 79.25 137 PHE A O 1
ATOM 1064 N N . TRP A 1 138 ? -0.065 4.414 19.315 1.00 78.88 138 TRP A N 1
ATOM 1065 C CA . TRP A 1 138 ? 0.113 3.321 18.358 1.00 78.88 138 TRP A CA 1
ATOM 1066 C C . TRP A 1 138 ? -0.844 3.413 17.171 1.00 78.88 138 TRP A C 1
ATOM 1068 O O . TRP A 1 138 ? -0.449 3.095 16.051 1.00 78.88 138 TRP A O 1
ATOM 1078 N N . GLY A 1 139 ? -2.062 3.919 17.389 1.00 81.38 139 GLY A N 1
ATOM 1079 C CA . GLY A 1 139 ? -2.979 4.257 16.299 1.00 81.38 139 GLY A CA 1
ATOM 1080 C C . GLY A 1 139 ? -2.375 5.292 15.344 1.00 81.38 139 GLY A C 1
ATOM 1081 O O . GLY A 1 139 ? -2.287 5.052 14.141 1.00 81.38 139 GLY A O 1
ATOM 1082 N N . SER A 1 140 ? -1.872 6.408 15.885 1.00 81.06 140 SER A N 1
ATOM 1083 C CA . SER A 1 140 ? -1.236 7.469 15.088 1.00 81.06 140 SER A CA 1
ATOM 1084 C C . SER A 1 140 ? 0.028 6.992 14.356 1.00 81.06 140 SER A C 1
ATOM 1086 O O . SER A 1 140 ? 0.233 7.319 13.182 1.00 81.06 140 SER A O 1
ATOM 1088 N N . LEU A 1 141 ? 0.845 6.153 15.007 1.00 86.31 141 LEU A N 1
ATOM 1089 C CA . LEU A 1 141 ? 2.032 5.560 14.388 1.00 86.31 141 LEU A CA 1
ATOM 1090 C C . LEU A 1 141 ? 1.662 4.649 13.209 1.00 86.31 141 LEU A C 1
ATOM 1092 O O . LEU A 1 141 ? 2.261 4.762 12.141 1.00 86.31 141 LEU A O 1
ATOM 1096 N N . MET A 1 142 ? 0.655 3.788 13.379 1.00 81.38 142 MET A N 1
ATOM 1097 C CA . MET A 1 142 ? 0.190 2.885 12.325 1.00 81.38 142 MET A CA 1
ATOM 1098 C C . MET A 1 142 ? -0.375 3.658 11.123 1.00 81.38 142 MET A C 1
ATOM 1100 O O . MET A 1 142 ? -0.055 3.344 9.974 1.00 81.38 142 MET A O 1
ATOM 1104 N N . GLY A 1 143 ? -1.160 4.711 11.375 1.00 81.56 143 GLY A N 1
ATOM 1105 C CA . GLY A 1 143 ? -1.652 5.607 10.324 1.00 81.56 143 GLY A CA 1
ATOM 1106 C C . GLY A 1 143 ? -0.512 6.298 9.572 1.00 81.56 143 GLY A C 1
ATOM 1107 O O . GLY A 1 143 ? -0.468 6.262 8.343 1.00 81.56 143 GLY A O 1
ATOM 1108 N N . SER A 1 144 ? 0.463 6.843 10.302 1.00 83.62 144 SER A N 1
ATOM 1109 C CA . SER A 1 144 ? 1.651 7.485 9.721 1.00 83.62 144 SER A CA 1
ATOM 1110 C C . SER A 1 144 ? 2.479 6.514 8.874 1.00 83.62 144 SER A C 1
ATOM 1112 O O . SER A 1 144 ? 2.959 6.878 7.800 1.00 83.62 144 SER A O 1
ATOM 1114 N N . TRP A 1 145 ? 2.613 5.259 9.314 1.00 83.38 145 TRP A N 1
ATOM 1115 C CA . TRP A 1 145 ? 3.329 4.224 8.569 1.00 83.38 145 TRP A CA 1
ATOM 1116 C C . TRP A 1 145 ? 2.611 3.838 7.272 1.00 83.38 145 TRP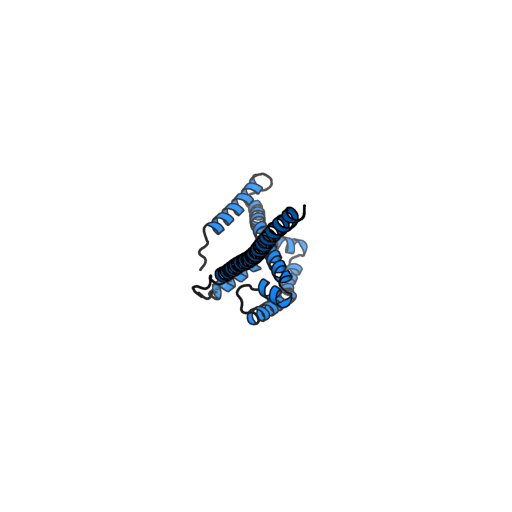 A C 1
ATOM 1118 O O . TRP A 1 145 ? 3.255 3.724 6.226 1.00 83.38 145 TRP A O 1
ATOM 1128 N N . LYS A 1 146 ? 1.276 3.698 7.297 1.00 82.94 146 LYS A N 1
ATOM 1129 C CA . LYS A 1 146 ? 0.494 3.473 6.069 1.00 82.94 146 LYS A CA 1
ATOM 1130 C C . LYS A 1 146 ? 0.618 4.660 5.117 1.00 82.94 146 LYS A C 1
ATOM 1132 O O . LYS A 1 146 ? 0.803 4.436 3.924 1.00 82.94 146 LYS A O 1
ATOM 1137 N N . LEU A 1 147 ? 0.560 5.897 5.617 1.00 83.00 147 LEU A N 1
ATOM 1138 C CA . LEU A 1 147 ? 0.757 7.084 4.780 1.00 83.00 147 LEU A CA 1
ATOM 1139 C C . LEU A 1 147 ? 2.132 7.064 4.108 1.00 83.00 147 LEU A C 1
ATOM 1141 O O . LEU A 1 147 ? 2.218 7.242 2.895 1.00 83.00 147 LEU A O 1
ATOM 1145 N N . LEU A 1 148 ? 3.195 6.775 4.862 1.00 85.38 148 LEU A N 1
ATOM 1146 C CA . LEU A 1 148 ? 4.546 6.662 4.313 1.00 85.38 148 LEU A CA 1
ATOM 1147 C C . LEU A 1 148 ? 4.636 5.564 3.242 1.00 85.38 148 LEU A C 1
ATOM 1149 O O . LEU A 1 148 ? 5.176 5.802 2.163 1.00 85.38 148 LEU A O 1
ATOM 1153 N N . SER A 1 149 ? 4.067 4.387 3.511 1.00 81.06 149 SER A N 1
ATOM 1154 C CA . SER A 1 149 ? 3.989 3.290 2.541 1.00 81.06 149 SER A CA 1
ATOM 1155 C C . SER A 1 149 ? 3.227 3.699 1.275 1.00 81.06 149 SER A C 1
ATOM 1157 O O . SER A 1 149 ? 3.697 3.425 0.172 1.00 81.06 149 SER A O 1
ATOM 1159 N N . GLY A 1 150 ? 2.113 4.420 1.413 1.00 80.31 150 GLY A N 1
ATOM 1160 C CA . GLY A 1 150 ? 1.338 4.943 0.288 1.00 80.31 150 GLY A CA 1
ATOM 1161 C C . GLY A 1 150 ? 2.124 5.940 -0.567 1.00 80.31 150 GLY A C 1
ATOM 1162 O O . GLY A 1 150 ? 2.101 5.845 -1.793 1.00 80.31 150 GLY A O 1
ATOM 1163 N N . VAL A 1 151 ? 2.876 6.849 0.062 1.00 81.75 151 VAL A N 1
ATOM 1164 C CA . VAL A 1 151 ? 3.742 7.813 -0.641 1.00 81.75 151 VAL A CA 1
ATOM 1165 C C . VAL A 1 151 ? 4.850 7.099 -1.414 1.00 81.75 151 VAL A C 1
ATOM 1167 O O . VAL A 1 151 ? 5.097 7.431 -2.573 1.00 81.75 151 VAL A O 1
ATOM 1170 N N . ILE A 1 152 ? 5.495 6.102 -0.801 1.00 84.12 152 ILE A N 1
ATOM 1171 C CA . ILE A 1 152 ? 6.532 5.298 -1.462 1.00 84.12 152 ILE A CA 1
ATOM 1172 C C . ILE A 1 152 ? 5.934 4.555 -2.659 1.00 84.12 152 ILE A C 1
ATOM 1174 O O . ILE A 1 152 ? 6.491 4.621 -3.752 1.00 84.12 152 ILE A O 1
ATOM 1178 N N . ASN A 1 153 ? 4.775 3.919 -2.481 1.00 81.50 153 ASN A N 1
ATOM 1179 C CA . ASN A 1 153 ? 4.104 3.179 -3.546 1.00 81.50 153 ASN A CA 1
ATOM 1180 C C . ASN A 1 153 ? 3.765 4.091 -4.737 1.00 81.50 153 ASN A C 1
ATOM 1182 O O . ASN A 1 153 ? 4.092 3.786 -5.884 1.00 81.50 153 ASN A O 1
ATOM 1186 N N . LEU A 1 154 ? 3.195 5.270 -4.463 1.00 77.56 154 LEU A N 1
ATOM 1187 C CA . LEU A 1 154 ? 2.859 6.251 -5.493 1.00 77.56 154 LEU A CA 1
ATOM 1188 C C . LEU A 1 154 ? 4.099 6.796 -6.219 1.00 77.56 154 LEU A C 1
ATOM 1190 O O . LEU A 1 154 ? 4.026 7.089 -7.410 1.00 77.56 154 LEU A O 1
ATOM 1194 N N . ALA A 1 155 ? 5.236 6.917 -5.529 1.00 81.50 155 ALA A N 1
ATOM 1195 C CA . ALA A 1 155 ? 6.500 7.323 -6.139 1.00 81.50 155 ALA A CA 1
ATOM 1196 C C . ALA A 1 155 ? 7.134 6.208 -6.993 1.00 81.50 155 ALA A C 1
ATOM 1198 O O . ALA A 1 155 ? 7.798 6.507 -7.987 1.00 81.50 155 ALA A O 1
ATOM 1199 N N . SER A 1 156 ? 6.923 4.938 -6.640 1.00 82.44 156 SER A N 1
ATOM 1200 C CA . SER A 1 156 ? 7.472 3.788 -7.364 1.00 82.44 156 SER A CA 1
ATOM 1201 C C . SER A 1 156 ? 6.805 3.559 -8.724 1.00 82.44 156 SER A C 1
ATOM 1203 O O . SER A 1 156 ? 7.512 3.288 -9.696 1.00 82.44 156 SER A O 1
ATOM 1205 N N . TYR A 1 157 ? 5.479 3.714 -8.841 1.00 79.50 157 TYR A N 1
ATOM 1206 C CA . TYR A 1 157 ? 4.766 3.405 -10.092 1.00 79.50 157 TYR A CA 1
ATOM 1207 C C . TYR A 1 157 ? 5.249 4.204 -11.321 1.00 79.50 157 TYR A C 1
ATOM 1209 O O . TYR A 1 157 ? 5.552 3.580 -12.340 1.00 79.50 157 TYR A O 1
ATOM 1217 N N . PRO A 1 158 ? 5.397 5.546 -11.282 1.00 80.44 158 PRO A N 1
ATOM 1218 C CA . PRO A 1 158 ? 5.877 6.311 -12.436 1.00 80.44 158 PRO A CA 1
ATOM 1219 C C . PRO A 1 158 ? 7.309 5.947 -12.839 1.00 80.44 158 PRO A C 1
ATOM 1221 O O . PRO A 1 158 ? 7.643 5.966 -14.024 1.00 80.44 158 PRO A O 1
ATOM 1224 N N . VAL A 1 159 ? 8.156 5.606 -11.863 1.00 81.69 159 VAL A N 1
ATOM 1225 C CA . VAL A 1 159 ? 9.544 5.194 -12.111 1.00 81.69 159 VAL A CA 1
ATOM 1226 C C . VAL A 1 159 ? 9.568 3.876 -12.878 1.00 81.69 159 VAL A C 1
ATOM 1228 O O . VAL A 1 159 ? 10.224 3.794 -13.916 1.00 81.69 159 VAL A O 1
ATOM 1231 N N . ILE A 1 160 ? 8.785 2.896 -12.423 1.00 80.69 160 ILE A N 1
ATOM 1232 C CA . ILE A 1 160 ? 8.654 1.587 -13.069 1.00 80.69 160 ILE A CA 1
ATOM 1233 C C . ILE A 1 160 ? 8.078 1.732 -14.486 1.00 80.69 160 ILE A C 1
ATOM 1235 O O . ILE A 1 160 ? 8.628 1.169 -15.430 1.00 80.69 160 ILE A O 1
ATOM 1239 N N . CYS A 1 161 ? 7.034 2.547 -14.678 1.00 79.62 161 CYS A N 1
ATOM 1240 C CA . CYS A 1 161 ? 6.469 2.819 -16.007 1.00 79.62 161 CYS A CA 1
ATOM 1241 C C . CYS A 1 161 ? 7.523 3.337 -16.998 1.00 79.62 161 CYS A C 1
ATOM 1243 O O . CYS A 1 161 ? 7.558 2.911 -18.154 1.00 79.62 161 CYS A O 1
ATOM 1245 N N . VAL A 1 162 ? 8.400 4.242 -16.557 1.00 78.06 162 VAL A N 1
ATOM 1246 C CA . VAL A 1 162 ? 9.477 4.778 -17.400 1.00 78.06 162 VAL A CA 1
ATOM 1247 C C . VAL A 1 162 ? 10.578 3.740 -17.642 1.00 78.06 162 VAL A C 1
ATOM 1249 O O . VAL A 1 162 ? 11.127 3.693 -18.746 1.00 78.06 162 VAL A O 1
ATOM 1252 N N . ASP A 1 163 ? 10.874 2.882 -16.662 1.00 77.75 163 ASP A N 1
ATOM 1253 C CA . ASP A 1 163 ? 11.827 1.778 -16.826 1.00 77.75 163 ASP A CA 1
ATOM 1254 C C . ASP A 1 163 ? 11.350 0.741 -17.858 1.00 77.75 163 ASP A C 1
ATOM 1256 O O . ASP A 1 163 ? 12.153 0.306 -18.686 1.00 77.75 163 ASP A O 1
ATOM 1260 N N . TYR A 1 164 ? 10.052 0.427 -17.913 1.00 75.81 164 TYR A N 1
ATOM 1261 C CA . TYR A 1 164 ? 9.493 -0.389 -19.001 1.00 75.81 164 TYR A CA 1
ATOM 1262 C C . TYR A 1 164 ? 9.453 0.366 -20.338 1.00 75.81 164 TYR A C 1
ATOM 1264 O O . TYR A 1 164 ? 9.762 -0.203 -21.388 1.00 75.81 164 TYR A O 1
ATOM 1272 N N . LEU A 1 165 ? 9.140 1.667 -20.340 1.00 75.31 165 LEU A N 1
ATOM 1273 C CA . LEU A 1 165 ? 9.092 2.459 -21.577 1.00 75.31 165 LEU A CA 1
ATOM 1274 C C . LEU A 1 165 ? 10.469 2.569 -22.257 1.00 75.31 165 LEU A C 1
ATOM 1276 O O . LEU A 1 165 ? 10.547 2.628 -23.488 1.00 75.31 165 LEU A O 1
ATOM 1280 N N . LYS A 1 166 ? 11.561 2.515 -21.481 1.00 72.75 166 LYS A N 1
ATOM 1281 C CA . LYS A 1 166 ? 12.938 2.431 -21.998 1.00 72.75 166 LYS A CA 1
ATOM 1282 C C . LYS A 1 166 ? 13.158 1.217 -22.911 1.00 72.75 166 LYS A C 1
ATOM 1284 O O . LYS A 1 166 ? 13.941 1.321 -23.855 1.00 72.75 166 LYS A O 1
ATOM 1289 N N . GLN A 1 167 ? 12.502 0.085 -22.650 1.00 67.88 167 GLN A N 1
ATOM 1290 C CA . GLN A 1 167 ? 12.620 -1.121 -23.482 1.00 67.88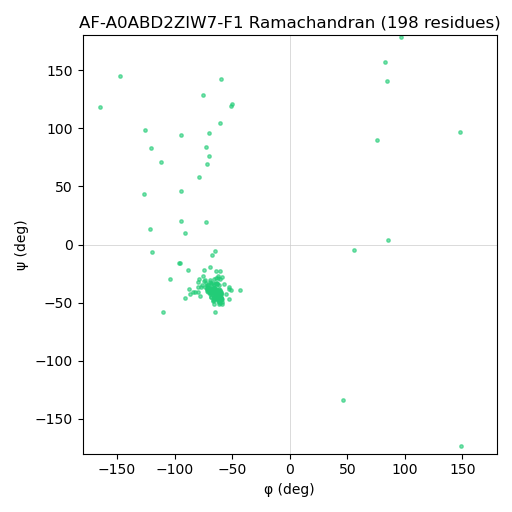 167 GLN A CA 1
ATOM 1291 C C . GLN A 1 167 ? 11.976 -0.944 -24.864 1.00 67.88 167 GLN A C 1
ATOM 1293 O O . GLN A 1 167 ? 12.452 -1.527 -25.835 1.00 67.88 167 GLN A O 1
ATOM 1298 N N . VAL A 1 168 ? 10.931 -0.117 -24.963 1.00 70.00 168 VAL A N 1
ATOM 1299 C CA . VAL A 1 168 ? 10.206 0.152 -26.216 1.00 70.00 168 VAL A CA 1
ATOM 1300 C C . VAL A 1 168 ? 10.844 1.304 -26.997 1.00 70.00 168 VAL A C 1
ATOM 1302 O O . VAL A 1 168 ? 10.937 1.254 -28.223 1.00 70.00 168 VAL A O 1
ATOM 1305 N N . LEU A 1 169 ? 11.313 2.342 -26.298 1.00 67.12 169 LEU A N 1
ATOM 1306 C CA . LEU A 1 169 ? 11.941 3.522 -26.889 1.00 67.12 169 LEU A CA 1
ATOM 1307 C C . LEU A 1 169 ? 13.332 3.746 -26.263 1.00 67.12 169 LEU A C 1
ATOM 1309 O O . LEU A 1 169 ? 13.441 4.380 -25.209 1.00 67.12 169 LEU A O 1
ATOM 1313 N N . PRO A 1 170 ? 14.428 3.313 -26.922 1.00 64.31 170 PRO A N 1
ATOM 1314 C CA . PRO A 1 170 ? 15.786 3.432 -26.376 1.00 64.31 170 PRO A CA 1
ATOM 1315 C C . PRO A 1 170 ? 16.274 4.886 -26.211 1.00 64.31 170 PRO A C 1
ATOM 1317 O O . PRO A 1 170 ? 17.323 5.123 -25.612 1.00 64.31 170 PRO A O 1
ATOM 1320 N N . VAL A 1 171 ? 15.497 5.875 -26.671 1.00 61.38 171 VAL A N 1
ATOM 1321 C CA . VAL A 1 171 ? 15.722 7.320 -26.462 1.00 61.38 171 VAL A CA 1
ATOM 1322 C C . VAL A 1 171 ? 15.708 7.704 -24.971 1.00 61.38 171 VAL A C 1
ATOM 1324 O O . VAL A 1 171 ? 16.333 8.689 -24.582 1.00 61.38 171 VAL A O 1
ATOM 1327 N N . PHE A 1 172 ? 15.073 6.904 -24.105 1.00 58.75 172 PHE A N 1
ATOM 1328 C CA . PHE A 1 172 ? 15.011 7.145 -22.655 1.00 58.75 172 PHE A CA 1
ATOM 1329 C C . PHE A 1 172 ? 16.151 6.485 -21.852 1.00 58.75 172 PHE A C 1
ATOM 1331 O O . PHE A 1 172 ? 16.115 6.471 -20.621 1.00 58.75 172 PHE A O 1
ATOM 1338 N N . SER A 1 173 ? 17.178 5.935 -22.515 1.00 58.22 173 SER A N 1
ATOM 1339 C CA . SER A 1 173 ? 18.199 5.100 -21.862 1.00 58.22 173 SER A CA 1
ATOM 1340 C C . SER A 1 173 ? 19.095 5.846 -20.856 1.00 58.22 173 SER A C 1
ATOM 1342 O O . SER A 1 173 ? 19.468 5.254 -19.838 1.00 58.22 173 SER A O 1
ATOM 1344 N N . SER A 1 174 ? 19.391 7.134 -21.088 1.00 58.31 174 SER A N 1
ATOM 1345 C CA . SER A 1 174 ? 20.173 7.983 -20.172 1.00 58.31 174 SER A CA 1
ATOM 1346 C C . SER A 1 174 ? 20.043 9.478 -20.508 1.00 58.31 174 SER A C 1
ATOM 1348 O O . SER A 1 174 ? 20.469 9.901 -21.581 1.00 58.31 174 SER A O 1
ATOM 1350 N N . GLY A 1 175 ? 19.505 10.290 -19.588 1.00 68.44 175 GLY A N 1
ATOM 1351 C CA . GLY A 1 175 ? 19.558 11.757 -19.673 1.00 68.44 175 GLY A CA 1
ATOM 1352 C C . GLY A 1 175 ? 18.359 12.494 -19.061 1.00 68.44 175 GLY A C 1
ATOM 1353 O O . GLY A 1 175 ? 17.453 11.885 -18.492 1.00 68.44 175 GLY A O 1
ATOM 1354 N N . PHE A 1 176 ? 18.335 13.819 -19.259 1.00 68.25 176 PHE A N 1
ATOM 1355 C CA . PHE A 1 176 ? 17.197 14.714 -18.994 1.00 68.25 176 PHE A CA 1
ATOM 1356 C C . PHE A 1 176 ? 15.819 14.171 -19.448 1.00 68.25 176 PHE A C 1
ATOM 1358 O O . PHE A 1 176 ? 14.870 14.324 -18.678 1.00 68.25 176 PHE A O 1
ATOM 1365 N N . PRO A 1 177 ? 15.662 13.476 -20.605 1.00 73.75 177 PRO A N 1
ATOM 1366 C CA . PRO A 1 177 ? 14.356 12.942 -21.014 1.00 73.75 177 PRO A CA 1
ATOM 1367 C C . PRO A 1 177 ? 13.769 11.894 -20.059 1.00 73.75 177 PRO A C 1
ATOM 1369 O O . PRO A 1 177 ? 12.548 11.797 -19.971 1.00 73.75 177 PRO A O 1
ATOM 1372 N N . ARG A 1 178 ? 14.590 11.147 -19.302 1.00 72.56 178 ARG A N 1
ATOM 1373 C CA . ARG A 1 178 ? 14.087 10.203 -18.286 1.00 72.56 178 ARG A CA 1
ATOM 1374 C C . ARG A 1 178 ? 13.412 10.949 -17.137 1.00 72.56 178 ARG A C 1
ATOM 1376 O O . ARG A 1 178 ? 12.291 10.623 -16.766 1.00 72.56 178 ARG A O 1
ATOM 1383 N N . TYR A 1 179 ? 14.080 11.971 -16.603 1.00 76.06 179 TYR A N 1
ATOM 1384 C CA . TYR A 1 179 ? 13.528 12.797 -15.528 1.00 76.06 179 TYR A CA 1
ATOM 1385 C C . TYR A 1 179 ? 12.286 13.564 -15.987 1.00 76.06 179 TYR A C 1
ATOM 1387 O O . TYR A 1 179 ? 11.317 13.646 -15.238 1.00 76.06 179 TYR A O 1
ATOM 1395 N N . LEU A 1 180 ? 12.281 14.060 -17.229 1.00 80.00 180 LEU A N 1
ATOM 1396 C CA . LEU A 1 180 ? 11.124 14.740 -17.807 1.00 80.00 180 LEU A CA 1
ATOM 1397 C C . LEU A 1 180 ? 9.925 13.794 -17.982 1.00 80.00 180 LEU A C 1
ATOM 1399 O O . LEU A 1 180 ? 8.806 14.192 -17.681 1.00 80.00 180 LEU A O 1
ATOM 1403 N N . ALA A 1 181 ? 10.147 12.547 -18.412 1.00 77.94 181 ALA A N 1
ATOM 1404 C CA . ALA A 1 181 ? 9.089 11.544 -18.546 1.00 77.94 181 ALA A CA 1
ATOM 1405 C C . ALA A 1 181 ? 8.488 11.144 -17.188 1.00 77.94 181 ALA A C 1
ATOM 1407 O O . ALA A 1 181 ? 7.266 11.076 -17.062 1.00 77.94 181 ALA A O 1
ATOM 1408 N N . ILE A 1 182 ? 9.328 10.948 -16.162 1.00 80.19 182 ILE A N 1
ATOM 1409 C CA . ILE A 1 182 ? 8.864 10.673 -14.791 1.00 80.19 182 ILE A CA 1
ATOM 1410 C C . ILE A 1 182 ? 8.051 11.863 -14.275 1.00 80.19 182 ILE A C 1
ATOM 1412 O O . ILE A 1 182 ? 6.936 11.678 -13.795 1.00 80.19 182 ILE A O 1
ATOM 1416 N N . LEU A 1 183 ? 8.573 13.087 -14.420 1.00 83.19 183 LEU A N 1
ATOM 1417 C CA . LEU A 1 183 ? 7.886 14.305 -13.988 1.00 83.19 183 LEU A CA 1
ATOM 1418 C C . LEU A 1 183 ? 6.544 14.452 -14.705 1.00 83.19 183 LEU A C 1
ATOM 1420 O O . LEU A 1 183 ? 5.537 14.655 -14.039 1.00 83.19 183 LEU A O 1
ATOM 1424 N N . PHE A 1 184 ? 6.508 14.291 -16.029 1.00 85.06 184 PHE A N 1
ATOM 1425 C CA . PHE A 1 184 ? 5.279 14.365 -16.816 1.00 85.06 184 PHE A CA 1
ATOM 1426 C C . PHE A 1 184 ? 4.251 13.320 -16.373 1.00 85.06 184 PHE A C 1
ATOM 1428 O O . PHE A 1 184 ? 3.099 13.675 -16.137 1.00 85.06 184 PHE A O 1
ATOM 1435 N N . SER A 1 185 ? 4.662 12.058 -16.198 1.00 80.69 185 SER A N 1
ATOM 1436 C CA . SER A 1 185 ? 3.774 10.990 -15.725 1.00 80.69 185 SER A CA 1
ATOM 1437 C C . SER A 1 185 ? 3.207 11.310 -14.341 1.00 80.69 185 SER A C 1
ATOM 1439 O O . SER A 1 185 ? 2.000 11.202 -14.132 1.00 80.69 185 SER A O 1
ATOM 1441 N N . THR A 1 186 ? 4.044 11.755 -13.402 1.00 83.56 186 THR A N 1
ATOM 1442 C CA . THR A 1 186 ? 3.606 12.129 -12.050 1.00 83.56 186 THR A CA 1
ATOM 1443 C C . THR A 1 186 ? 2.683 13.346 -12.069 1.00 83.56 186 THR A C 1
ATOM 1445 O O . THR A 1 186 ? 1.673 13.355 -11.369 1.00 83.56 186 THR A O 1
ATOM 1448 N N . LEU A 1 187 ? 2.980 14.362 -12.886 1.00 83.75 187 LEU A N 1
ATOM 1449 C CA . LEU A 1 187 ? 2.149 15.561 -13.009 1.00 83.75 187 LEU A CA 1
ATOM 1450 C C . LEU A 1 187 ? 0.791 15.232 -13.633 1.00 83.75 187 LEU A C 1
ATOM 1452 O O . LEU A 1 187 ? -0.227 15.747 -13.184 1.00 83.75 187 LEU A O 1
ATOM 1456 N N . PHE A 1 188 ? 0.771 14.351 -14.632 1.00 84.19 188 PHE A N 1
ATOM 1457 C CA . PHE A 1 188 ? -0.447 13.893 -15.287 1.00 84.19 188 PHE A CA 1
ATOM 1458 C C . PHE A 1 188 ? -1.331 13.081 -14.333 1.00 84.19 188 PHE A C 1
ATOM 1460 O O . PHE A 1 188 ? -2.523 13.363 -14.223 1.00 84.19 188 PHE A O 1
ATOM 1467 N N . LEU A 1 189 ? -0.752 12.134 -13.581 1.00 80.12 189 LEU A N 1
ATOM 1468 C CA . LEU A 1 189 ? -1.480 11.388 -12.547 1.00 80.12 189 LEU A CA 1
ATOM 1469 C C . LEU A 1 189 ? -1.973 12.313 -11.426 1.00 80.12 189 LEU A C 1
ATOM 1471 O O . LEU A 1 189 ? -3.100 12.168 -10.961 1.00 80.12 189 LEU A O 1
ATOM 1475 N N . SER A 1 190 ? -1.157 13.280 -11.005 1.00 83.00 190 SER A N 1
ATOM 1476 C CA . SER A 1 190 ? -1.545 14.283 -10.007 1.00 83.00 190 SER A CA 1
ATOM 1477 C C . SER A 1 190 ? -2.694 15.162 -10.509 1.00 83.00 190 SER A C 1
ATOM 1479 O O . SER A 1 190 ? -3.659 15.394 -9.788 1.00 83.00 190 SER A O 1
ATOM 1481 N N . PHE A 1 191 ? -2.656 15.572 -11.778 1.00 84.19 191 PHE A N 1
ATOM 1482 C CA . PHE A 1 191 ? -3.730 16.328 -12.416 1.00 84.19 191 PHE A CA 1
ATOM 1483 C C . PHE A 1 191 ? -5.025 15.512 -12.538 1.00 84.19 191 PHE A C 1
ATOM 1485 O O . PHE A 1 191 ? -6.102 16.039 -12.265 1.00 84.19 191 PHE A O 1
ATOM 1492 N N . LEU A 1 192 ? -4.937 14.225 -12.888 1.00 79.44 192 LEU A N 1
ATOM 1493 C CA . LEU A 1 192 ? -6.084 13.308 -12.898 1.00 79.44 192 LEU A CA 1
ATOM 1494 C C . LEU A 1 192 ? -6.683 13.125 -11.500 1.00 79.44 192 LEU A C 1
ATOM 1496 O O . LEU A 1 192 ? -7.902 13.190 -11.354 1.00 79.44 192 LEU A O 1
ATOM 1500 N N . ASN A 1 193 ? -5.839 12.959 -10.477 1.00 77.44 193 ASN A N 1
ATOM 1501 C CA . ASN A 1 193 ? -6.283 12.909 -9.083 1.00 77.44 193 ASN A CA 1
ATOM 1502 C C . ASN A 1 193 ? -6.960 14.224 -8.663 1.00 77.44 193 ASN A C 1
ATOM 1504 O O . ASN A 1 193 ? -8.003 14.197 -8.017 1.00 77.44 193 ASN A O 1
ATOM 1508 N N . TYR A 1 194 ? -6.412 15.370 -9.078 1.00 77.69 194 TYR A N 1
ATOM 1509 C CA . TYR A 1 194 ? -6.955 16.694 -8.763 1.00 77.69 194 TYR A CA 1
ATOM 1510 C C . TYR A 1 194 ? -8.267 17.007 -9.491 1.00 77.69 194 TYR A C 1
ATOM 1512 O O . TYR A 1 194 ? -9.147 17.650 -8.926 1.00 77.69 194 TYR A O 1
ATOM 1520 N N . THR A 1 195 ? -8.430 16.530 -10.728 1.00 79.31 195 THR A N 1
ATOM 1521 C CA . THR A 1 195 ? -9.653 16.743 -11.526 1.00 79.31 195 THR A CA 1
ATOM 1522 C C . THR A 1 195 ? -10.858 16.004 -10.926 1.00 79.31 195 THR A C 1
ATOM 1524 O O . THR A 1 195 ? -11.994 16.255 -11.317 1.00 79.31 195 THR A O 1
ATOM 1527 N N . GLY A 1 196 ? -10.627 15.149 -9.925 1.00 57.75 196 GLY A N 1
ATOM 1528 C CA . GLY A 1 196 ? -11.675 14.438 -9.218 1.00 57.75 196 GLY A CA 1
ATOM 1529 C C . GLY A 1 196 ? -12.193 13.307 -10.086 1.00 57.75 196 GLY A C 1
ATOM 1530 O O . GLY A 1 196 ? -13.149 13.455 -10.847 1.00 57.75 196 GLY A O 1
ATOM 1531 N N . LEU A 1 197 ? -11.568 12.140 -9.955 1.00 60.84 197 LEU A N 1
ATOM 1532 C CA . LEU A 1 197 ? -12.148 10.902 -10.453 1.00 60.84 197 LEU A CA 1
ATOM 1533 C C . LEU A 1 197 ? -13.479 10.705 -9.721 1.00 60.84 197 LEU A C 1
ATOM 1535 O O . LEU A 1 197 ? -13.511 10.383 -8.536 1.00 60.84 197 LEU A O 1
ATOM 1539 N N . THR A 1 198 ? -14.584 10.959 -10.426 1.00 51.06 198 THR A N 1
ATOM 1540 C CA . THR A 1 198 ? -15.945 10.723 -9.933 1.00 51.06 198 THR A CA 1
ATOM 1541 C C . THR A 1 198 ? -16.180 9.213 -9.910 1.00 51.06 198 THR A C 1
ATOM 1543 O O . THR A 1 198 ? -16.890 8.659 -10.747 1.00 51.06 198 THR A O 1
ATOM 1546 N N . VAL A 1 199 ? -15.495 8.513 -9.012 1.00 54.50 199 VAL A N 1
ATOM 1547 C CA . VAL A 1 199 ? -15.644 7.072 -8.828 1.00 54.50 199 VAL A CA 1
ATOM 1548 C C . VAL A 1 199 ? -16.666 6.867 -7.715 1.00 54.50 199 VAL A C 1
ATOM 1550 O O . VAL A 1 199 ? -16.318 6.933 -6.546 1.00 54.50 199 VAL A O 1
ATOM 1553 N N . VAL A 1 200 ? -17.915 6.694 -8.181 1.00 42.38 200 VAL A N 1
ATOM 1554 C CA . VAL A 1 200 ? -19.144 6.119 -7.570 1.00 42.38 200 VAL A CA 1
ATOM 1555 C C . VAL A 1 200 ? -19.523 6.479 -6.132 1.00 42.38 200 VAL A C 1
ATOM 1557 O O . VAL A 1 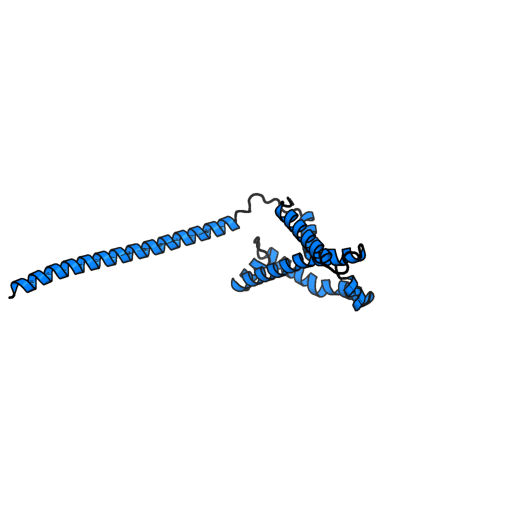200 ? -18.797 6.106 -5.193 1.00 42.38 200 VAL A O 1
#

pLDDT: mean 72.8, std 13.24, range [30.97, 91.12]

Sequence (200 aa):
MISSKIETGSERLSLAIEDANINDQKCILDNELKKLKRLNFLESSLLIEEEEQQTTKNSKKLALIPLIFLIYFEVAGGPYGEEAAVGAAGPLLAILGFLIFPFIWSIPEALVTAELETTFPGNGGFVIWAHKAFGPFWGSLMGSWKLLSGVINLASYPVICVDYLKQVLPVFSSGFPRYLAILFSTLFLSFLNYTGLTVV

Mean predicted aligned error: 16.44 Å

Solvent-accessible surface area (backbone atoms only — not comparable to full-atom values): 11407 Å² total; per-residue (Å²): 135,64,69,71,61,54,58,60,48,54,56,52,50,53,51,50,51,51,50,52,53,51,51,51,54,50,53,52,51,52,52,49,52,54,48,51,53,49,48,54,49,51,48,55,49,48,52,51,54,45,61,74,58,66,83,71,88,69,86,71,70,76,51,69,66,64,49,52,53,51,53,45,56,69,72,53,67,64,81,79,62,49,67,57,48,30,70,74,61,33,68,68,54,38,52,51,46,68,61,50,49,46,65,75,47,51,49,58,52,50,52,54,49,52,54,49,53,71,73,51,86,56,101,53,58,73,33,49,52,34,26,74,75,72,32,71,69,48,11,52,50,50,44,52,49,52,51,52,52,50,54,51,52,63,59,46,51,40,52,50,54,49,60,56,45,27,78,80,41,68,83,42,72,77,58,71,65,41,58,50,50,35,50,49,50,49,52,51,53,50,48,50,59,69,70,53,74,87,74,128

Secondary structure (DSSP, 8-state):
--HHHHHHHHHHHHHHHHHHHHHHHHHHHHHHHHHHHHHHHHHHHHHHHHHHH---S---PPPHHHHHHHHHHHHH---TTHHHHHHHH-HHHHHHHHHHHIIIIIHHHHHHHHHHHHH--STTHHHHHHHHHH-HHHHHHHHHHHHHHHHHHHHHHHHHHHHHHHHH-GGGSSSHHHHHHHHHHHHHHHHHHHT-----

Organism: NCBI:txid153742

Foldseek 3Di:
DPVVVVVVVVVVVVVVVVVVVVVVVVVVVVVVVVVVVVVVVVVVVVVVVVVVVPVPDDPPPDPPVNVVVVVCCVPVVDPQCLVVVCVVQNDVVSVVCVVVVCVVPVVVVVVVQVVQCVVDVDPLRPLVSLCVPPNDVRSVVVVVVVVVVVVVSLLVVLLSVLVVVCVVPVVCVDDPVSVVSSVVVSVVVVVVVVVDPPDD

Radius of gyration: 32.72 Å; Cα contacts (8 Å, |Δi|>4): 54; chains: 1; bounding box: 46×89×93 Å

InterPro domains:
  IPR002293 Amino acid/polyamine transporter I [PF13520] (68-190)
  IPR044566 Polyamine transporter RMV1-like [PTHR45826] (50-200)